Protein AF-A0A3A8N9Z8-F1 (afdb_monomer_lite)

Structure (mmCIF, N/CA/C/O backbone):
data_AF-A0A3A8N9Z8-F1
#
_entry.id   AF-A0A3A8N9Z8-F1
#
loop_
_atom_site.group_PDB
_atom_site.id
_atom_site.type_symbol
_atom_site.label_atom_id
_atom_site.label_alt_id
_atom_site.label_comp_id
_atom_site.label_asym_id
_atom_site.label_entity_id
_atom_site.label_seq_id
_atom_site.pdbx_PDB_ins_code
_atom_site.Cartn_x
_atom_site.Cartn_y
_atom_site.Cartn_z
_atom_site.occupancy
_atom_site.B_iso_or_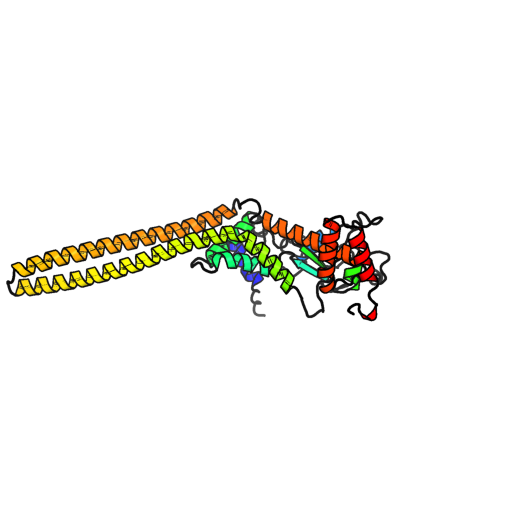equiv
_atom_site.auth_seq_id
_atom_site.auth_comp_id
_atom_site.auth_asym_id
_atom_site.auth_atom_id
_atom_site.pdbx_PDB_model_num
ATOM 1 N N . MET A 1 1 ? -28.089 12.677 -25.125 1.00 75.62 1 MET A N 1
ATOM 2 C CA . MET A 1 1 ? -26.828 12.937 -24.394 1.00 75.62 1 MET A CA 1
ATOM 3 C C . MET A 1 1 ? -26.254 11.587 -24.005 1.00 75.62 1 MET A C 1
ATOM 5 O O . MET A 1 1 ? -27.026 10.760 -23.540 1.00 75.62 1 MET A O 1
ATOM 9 N N . ALA A 1 2 ? -24.976 11.315 -24.275 1.00 76.88 2 ALA A N 1
ATOM 10 C CA . ALA A 1 2 ? -24.369 10.050 -23.857 1.00 76.88 2 ALA A CA 1
ATOM 11 C C . ALA A 1 2 ? -24.259 10.015 -22.325 1.00 76.88 2 ALA A C 1
ATOM 13 O O . ALA A 1 2 ? -23.898 11.025 -21.720 1.00 76.88 2 ALA A O 1
ATOM 14 N N . GLU A 1 3 ? -24.583 8.879 -21.705 1.00 85.38 3 GLU A N 1
ATOM 15 C CA . GLU A 1 3 ? -24.375 8.701 -20.268 1.00 85.38 3 GLU A CA 1
ATOM 16 C C . GLU A 1 3 ? -22.884 8.866 -19.922 1.00 85.38 3 GLU A C 1
ATOM 18 O O . GLU A 1 3 ? -22.020 8.379 -20.662 1.00 85.38 3 GLU A O 1
ATOM 23 N N . PRO A 1 4 ? -22.548 9.542 -18.808 1.00 88.75 4 PRO A N 1
ATOM 24 C CA . PRO A 1 4 ? -21.163 9.692 -18.391 1.00 88.75 4 PRO A CA 1
ATOM 25 C C . PRO A 1 4 ? -20.542 8.320 -18.101 1.00 88.75 4 PRO A C 1
ATOM 27 O O . PRO A 1 4 ? -21.092 7.496 -17.367 1.00 88.75 4 PRO A O 1
ATOM 30 N N . LYS A 1 5 ? -19.359 8.074 -18.672 1.00 91.56 5 LYS A N 1
ATOM 31 C CA . LYS A 1 5 ? -18.603 6.835 -18.467 1.00 91.56 5 LYS A CA 1
ATOM 32 C C . LYS A 1 5 ? -18.261 6.673 -16.981 1.00 91.56 5 LYS A C 1
ATOM 34 O O . LYS A 1 5 ? -17.663 7.564 -16.381 1.00 91.56 5 LYS A O 1
ATOM 39 N N . LYS A 1 6 ? -18.602 5.520 -16.394 1.00 92.50 6 LYS A N 1
ATOM 40 C CA . LYS A 1 6 ? -18.226 5.190 -15.008 1.00 92.50 6 LYS A CA 1
ATOM 41 C C . LYS A 1 6 ? -16.695 5.193 -14.858 1.00 92.50 6 LYS A C 1
ATOM 43 O O . LYS A 1 6 ? -16.019 4.621 -15.720 1.00 92.50 6 LYS A O 1
ATOM 48 N N . PRO A 1 7 ? -16.149 5.773 -13.774 1.00 90.69 7 PRO A N 1
ATOM 49 C CA . PRO A 1 7 ? -14.711 5.788 -13.545 1.00 90.69 7 PRO A CA 1
ATOM 50 C C . PRO A 1 7 ? -14.185 4.366 -13.333 1.00 90.69 7 PRO A C 1
ATOM 52 O O . PRO A 1 7 ? -14.824 3.523 -12.696 1.00 90.69 7 PRO A O 1
ATOM 55 N N . SER A 1 8 ? -12.991 4.102 -13.850 1.00 89.31 8 SER A N 1
ATOM 56 C CA . SER A 1 8 ? -12.241 2.878 -13.591 1.00 89.31 8 SER A CA 1
ATOM 57 C C . SER A 1 8 ? -11.836 2.771 -12.110 1.00 89.31 8 SER A C 1
ATOM 59 O O . SER A 1 8 ? -11.751 3.781 -11.405 1.00 89.31 8 SER A O 1
ATOM 61 N N . PRO A 1 9 ? -11.499 1.568 -11.604 1.00 88.56 9 PRO A N 1
ATOM 62 C CA . PRO A 1 9 ? -11.050 1.406 -10.219 1.00 88.56 9 PRO A CA 1
ATOM 63 C C . PRO A 1 9 ? -9.820 2.247 -9.851 1.00 88.56 9 PRO A C 1
ATOM 65 O O . PRO A 1 9 ? -9.682 2.655 -8.700 1.00 88.56 9 PRO A O 1
ATOM 68 N N . SER A 1 10 ? -8.917 2.501 -10.806 1.00 85.25 10 SER A N 1
ATOM 69 C CA . SER A 1 10 ? -7.737 3.338 -10.560 1.00 85.25 10 SER A CA 1
ATOM 70 C C . SER A 1 10 ? -8.076 4.827 -10.531 1.00 85.25 10 SER A C 1
ATOM 72 O O . SER A 1 10 ? -7.463 5.555 -9.758 1.00 85.25 10 SER A O 1
ATOM 74 N N . GLU A 1 11 ? -9.043 5.275 -11.336 1.00 89.38 11 GLU A N 1
ATOM 75 C CA . GLU A 1 11 ? -9.560 6.649 -11.275 1.00 89.38 11 GLU A CA 1
ATOM 76 C C . GLU A 1 11 ? -10.316 6.885 -9.970 1.00 89.38 11 GLU A C 1
ATOM 78 O O . GLU A 1 11 ? -10.088 7.894 -9.316 1.00 89.38 11 GLU A O 1
ATOM 83 N N . LYS A 1 12 ? -11.137 5.923 -9.528 1.00 92.31 12 LYS A N 1
ATOM 84 C CA . LYS A 1 12 ? -11.828 6.021 -8.237 1.00 92.31 12 LYS A CA 1
ATOM 85 C C . LYS A 1 12 ? -10.842 6.182 -7.075 1.00 92.31 12 LYS A C 1
ATOM 87 O O . LYS A 1 12 ? -10.979 7.120 -6.305 1.00 92.31 12 LYS A O 1
ATOM 92 N N . ARG A 1 13 ? -9.810 5.332 -6.993 1.00 90.44 13 ARG A N 1
ATOM 93 C CA . ARG A 1 13 ? -8.772 5.459 -5.951 1.00 90.44 13 ARG A CA 1
ATOM 94 C C . ARG A 1 13 ? -8.005 6.774 -6.030 1.00 90.44 13 ARG A C 1
ATOM 96 O O . ARG A 1 13 ? -7.619 7.313 -5.003 1.00 90.44 13 ARG A O 1
ATOM 103 N N . HIS A 1 14 ? -7.770 7.281 -7.238 1.00 92.44 14 HIS A N 1
ATOM 104 C CA . HIS A 1 14 ? -7.158 8.590 -7.408 1.00 92.44 14 HIS A CA 1
ATOM 105 C C . HIS A 1 14 ? -8.044 9.705 -6.833 1.00 92.44 14 HIS A C 1
ATOM 107 O O . HIS A 1 14 ? -7.532 10.553 -6.114 1.00 92.44 14 HIS A O 1
ATOM 113 N N . LEU A 1 15 ? -9.358 9.668 -7.076 1.00 93.06 15 LEU A N 1
ATOM 114 C CA . LEU A 1 15 ? -10.308 10.605 -6.465 1.00 93.06 15 LEU A CA 1
ATOM 115 C C . LEU A 1 15 ? -10.359 10.462 -4.939 1.00 93.06 15 LEU A C 1
ATOM 117 O O . LEU A 1 15 ? -10.412 11.471 -4.242 1.00 93.06 15 LEU A O 1
ATOM 121 N N . ASP A 1 16 ? -10.301 9.232 -4.423 1.00 92.19 16 ASP A N 1
ATOM 122 C CA . ASP A 1 16 ? -10.227 8.985 -2.981 1.00 92.19 16 ASP A CA 1
ATOM 123 C C . ASP A 1 16 ? -8.966 9.640 -2.384 1.00 92.19 16 ASP A C 1
ATOM 125 O O . ASP A 1 16 ? -9.059 10.320 -1.364 1.00 92.19 16 ASP A O 1
ATOM 129 N N . ASP A 1 17 ? -7.813 9.534 -3.057 1.00 92.00 17 ASP A N 1
ATOM 130 C CA . ASP A 1 17 ? -6.554 10.159 -2.623 1.00 92.00 17 ASP A CA 1
ATOM 131 C C . ASP A 1 17 ? -6.596 11.693 -2.616 1.00 92.00 17 ASP A C 1
ATOM 133 O O . ASP A 1 17 ? -5.951 12.313 -1.771 1.00 92.00 17 ASP A O 1
ATOM 137 N N . LEU A 1 18 ? -7.372 12.326 -3.504 1.00 91.88 18 LEU A N 1
ATOM 138 C CA . LEU A 1 18 ? -7.563 13.784 -3.474 1.00 91.88 18 LEU A CA 1
ATOM 139 C C . LEU A 1 18 ? -8.249 14.248 -2.179 1.00 91.88 18 LEU A C 1
ATOM 141 O O . LEU A 1 18 ? -8.093 15.400 -1.780 1.00 91.88 18 LEU A O 1
ATOM 145 N N . ASN A 1 19 ? -8.983 13.367 -1.497 1.00 91.19 19 ASN A N 1
ATOM 146 C CA . ASN A 1 19 ? -9.625 13.680 -0.220 1.00 91.19 19 ASN A CA 1
ATOM 147 C C . ASN A 1 19 ? -8.707 13.442 0.991 1.00 91.19 19 ASN A C 1
ATOM 149 O O . ASN A 1 19 ? -9.061 13.825 2.104 1.00 91.19 19 ASN A O 1
ATOM 153 N N . ILE A 1 20 ? -7.534 12.825 0.801 1.00 85.25 20 ILE A N 1
ATOM 154 C CA . ILE A 1 20 ? -6.608 12.467 1.890 1.00 85.25 20 ILE A CA 1
ATOM 155 C C . ILE A 1 20 ? -5.778 13.679 2.369 1.00 85.25 20 ILE A C 1
ATOM 157 O O . ILE A 1 20 ? -5.268 13.689 3.492 1.00 85.25 20 ILE A O 1
ATOM 161 N N . GLY A 1 21 ? -5.678 14.734 1.557 1.00 82.94 21 GLY A N 1
ATOM 162 C CA . GLY A 1 21 ? -5.012 15.992 1.901 1.00 82.94 21 GLY A CA 1
ATOM 163 C C . GLY A 1 21 ? -4.507 16.728 0.662 1.00 82.94 21 GLY A C 1
ATOM 164 O O . GLY A 1 21 ? -4.712 16.274 -0.457 1.00 82.94 21 GLY A O 1
ATOM 165 N N . LYS A 1 22 ? -3.811 17.857 0.844 1.00 89.81 22 LYS A N 1
ATOM 166 C CA . LYS A 1 22 ? -3.258 18.670 -0.261 1.00 89.81 22 LYS A CA 1
ATOM 167 C C . LYS A 1 22 ? -1.890 18.164 -0.743 1.00 89.81 22 LYS A C 1
ATOM 169 O O . LYS A 1 22 ? -0.962 18.943 -0.925 1.00 89.81 22 LYS A O 1
ATOM 174 N N . TYR A 1 23 ? -1.750 16.852 -0.916 1.00 93.00 23 TYR A N 1
ATOM 175 C CA . TYR A 1 23 ? -0.472 16.225 -1.284 1.00 93.00 23 TYR A CA 1
ATOM 176 C C . TYR A 1 23 ? -0.372 15.899 -2.774 1.00 93.00 23 TYR A C 1
ATOM 178 O O . TYR A 1 23 ? 0.726 15.671 -3.290 1.00 93.00 23 TYR A O 1
ATOM 186 N N . HIS A 1 24 ? -1.503 15.870 -3.477 1.00 94.75 24 HIS A N 1
ATOM 187 C CA . HIS A 1 24 ? -1.531 15.626 -4.910 1.00 94.75 24 HIS A CA 1
ATOM 188 C C . HIS A 1 24 ? -1.142 16.882 -5.708 1.00 94.75 24 HIS A C 1
ATOM 190 O O . HIS A 1 24 ? -1.404 18.008 -5.282 1.00 94.75 24 HIS A O 1
ATOM 196 N N . PHE A 1 25 ? -0.577 16.702 -6.906 1.00 91.69 25 PHE A N 1
ATOM 197 C CA . PHE A 1 25 ? -0.152 17.795 -7.796 1.00 91.69 25 PHE A CA 1
ATOM 198 C C . PHE A 1 25 ? -1.256 18.806 -8.118 1.00 91.69 25 PHE A C 1
ATOM 200 O O . PHE A 1 25 ? -1.020 20.011 -8.114 1.00 91.69 25 PHE A O 1
ATOM 207 N N . SER A 1 26 ? -2.486 18.333 -8.338 1.00 89.69 26 SER A N 1
ATOM 208 C CA . SER A 1 26 ? -3.648 19.202 -8.594 1.00 89.69 26 SER A CA 1
ATOM 209 C C . SER A 1 26 ? -4.041 20.080 -7.400 1.00 89.69 26 SER A C 1
ATOM 211 O O . SER A 1 26 ? -4.882 20.960 -7.540 1.00 89.69 26 SER A O 1
ATOM 213 N N . GLN A 1 27 ? -3.453 19.838 -6.228 1.00 90.88 27 GLN A N 1
ATOM 214 C CA . GLN A 1 27 ? -3.713 20.554 -4.981 1.00 90.88 27 GLN A CA 1
ATOM 215 C C . GLN A 1 27 ? -2.463 21.281 -4.456 1.00 90.88 27 GLN A C 1
ATOM 217 O O . GLN A 1 27 ? -2.483 21.778 -3.332 1.00 90.88 27 GLN A O 1
ATOM 222 N N . GLY A 1 28 ? -1.392 21.351 -5.257 1.00 88.81 28 GLY A N 1
ATOM 223 C CA . GLY A 1 28 ? -0.127 22.001 -4.899 1.00 88.81 28 GLY A CA 1
ATOM 224 C C . GLY A 1 28 ? 0.931 21.084 -4.274 1.00 88.81 28 GLY A C 1
ATOM 225 O O . GLY A 1 28 ? 2.006 21.569 -3.934 1.00 88.81 28 GLY A O 1
ATOM 226 N N . GLY A 1 29 ? 0.661 19.783 -4.130 1.00 93.19 29 GLY A N 1
ATOM 227 C CA . GLY A 1 29 ? 1.648 18.803 -3.669 1.00 93.19 29 GLY A CA 1
ATOM 228 C C . GLY A 1 29 ? 2.459 18.165 -4.806 1.00 93.19 29 GLY A C 1
ATOM 229 O O . GLY A 1 29 ? 2.478 18.671 -5.929 1.00 93.19 29 GLY A O 1
ATOM 230 N N . LYS A 1 30 ? 3.138 17.043 -4.525 1.00 93.62 30 LYS A N 1
ATOM 231 C CA . LYS A 1 30 ? 4.022 16.351 -5.488 1.00 93.62 30 LYS A CA 1
ATOM 232 C C . LYS A 1 30 ? 3.846 14.829 -5.574 1.00 93.62 30 LYS A C 1
ATOM 234 O O . LYS A 1 30 ? 4.724 14.128 -6.070 1.00 93.62 30 LYS A O 1
ATOM 239 N N . SER A 1 31 ? 2.734 14.295 -5.084 1.00 94.62 31 SER A N 1
ATOM 240 C CA . SER A 1 31 ? 2.513 12.844 -5.024 1.00 94.62 31 SER A CA 1
ATOM 241 C C . SER A 1 31 ? 1.413 12.368 -5.968 1.00 94.62 31 SER A C 1
ATOM 243 O O . SER A 1 31 ? 0.488 13.108 -6.303 1.00 94.62 31 SER A O 1
ATOM 245 N N . CYS A 1 32 ? 1.500 11.103 -6.385 1.00 95.69 32 CYS A N 1
ATOM 246 C CA . CYS A 1 32 ? 0.405 10.368 -7.016 1.00 95.69 32 CYS A CA 1
ATOM 247 C C . CYS A 1 32 ? 0.644 8.862 -6.856 1.00 95.69 32 CYS A C 1
ATOM 249 O O . CYS A 1 32 ? 1.645 8.335 -7.331 1.00 95.69 32 CYS A O 1
ATOM 251 N N . LEU A 1 33 ? -0.278 8.145 -6.210 1.00 95.56 33 LEU A N 1
ATOM 252 C CA . LEU A 1 33 ? -0.139 6.704 -5.948 1.00 95.56 33 LEU A CA 1
ATOM 253 C C . LEU A 1 33 ? -0.870 5.821 -6.964 1.00 95.56 33 LEU A C 1
ATOM 255 O O . LEU A 1 33 ? -1.027 4.622 -6.733 1.00 95.56 33 LEU A O 1
ATOM 259 N N . ASN A 1 34 ? -1.376 6.394 -8.060 1.00 94.69 34 ASN A N 1
ATOM 260 C CA . ASN A 1 34 ? -2.226 5.671 -9.002 1.00 94.69 34 ASN A CA 1
ATOM 261 C C . ASN A 1 34 ? -1.795 5.887 -10.447 1.00 94.69 34 ASN A C 1
ATOM 263 O O . ASN A 1 34 ? -1.457 6.987 -10.880 1.00 94.69 34 ASN A O 1
ATOM 267 N N . ARG A 1 35 ? -1.945 4.826 -11.238 1.00 91.50 35 ARG A N 1
ATOM 268 C CA . ARG A 1 35 ? -1.890 4.885 -12.697 1.00 91.50 35 ARG A CA 1
ATOM 269 C C . ARG A 1 35 ? -3.277 5.219 -13.256 1.00 91.50 35 ARG A C 1
ATOM 271 O O . ARG A 1 35 ? -3.988 4.312 -13.684 1.00 91.50 35 ARG A O 1
ATOM 278 N N . HIS A 1 36 ? -3.679 6.489 -13.209 1.00 91.62 36 HIS A N 1
ATOM 279 C CA . HIS A 1 36 ? -4.989 6.925 -13.725 1.00 91.62 36 HIS A CA 1
ATOM 280 C C . HIS A 1 36 ? -4.911 7.653 -15.078 1.00 91.62 36 HIS A C 1
ATOM 282 O O . HIS A 1 36 ? -5.848 7.554 -15.860 1.00 91.62 36 HIS A O 1
ATOM 288 N N . VAL A 1 37 ? -3.793 8.314 -15.406 1.00 91.38 37 VAL A N 1
ATOM 289 C CA . VAL A 1 37 ? -3.578 8.898 -16.741 1.00 91.38 37 VAL A CA 1
ATOM 290 C C . VAL A 1 37 ? -2.914 7.854 -17.641 1.00 91.38 37 VAL A C 1
ATOM 292 O O . VAL A 1 37 ? -1.723 7.549 -17.501 1.00 91.38 37 VAL A O 1
ATOM 295 N N . SER A 1 38 ? -3.700 7.258 -18.543 1.00 85.62 38 SER A N 1
ATOM 296 C CA . SER A 1 38 ? -3.194 6.314 -19.548 1.00 85.62 38 SER A CA 1
ATOM 297 C C . SER A 1 38 ? -2.411 7.009 -20.652 1.00 85.62 38 SER A C 1
ATOM 299 O O . SER A 1 38 ? -1.441 6.446 -21.164 1.00 85.62 38 SER A O 1
ATOM 301 N N . ASP A 1 39 ? -2.857 8.206 -21.011 1.00 86.56 39 ASP A N 1
ATOM 302 C CA . ASP A 1 39 ? -2.406 8.912 -22.196 1.00 86.56 39 ASP A CA 1
ATOM 303 C C . ASP A 1 39 ? -1.132 9.689 -21.907 1.00 86.56 39 ASP A C 1
ATOM 305 O O . ASP A 1 39 ? -0.803 10.019 -20.765 1.00 86.56 39 ASP A O 1
ATOM 309 N N . TYR A 1 40 ? -0.375 9.960 -22.961 1.00 87.31 40 TYR A N 1
ATOM 310 C CA . TYR A 1 40 ? 0.768 10.834 -22.821 1.00 87.31 40 TYR A CA 1
ATOM 311 C C . TYR A 1 40 ? 0.281 12.272 -22.693 1.00 87.31 40 TYR A C 1
ATOM 313 O O . TYR A 1 40 ? -0.374 12.805 -23.582 1.00 87.31 40 TYR A O 1
ATOM 321 N N . SER A 1 41 ? 0.658 12.908 -21.596 1.00 90.31 41 SER A N 1
ATOM 322 C CA . SER A 1 41 ? 0.461 14.335 -21.387 1.00 90.31 41 SER A CA 1
ATOM 323 C C . SER A 1 41 ? 1.799 14.946 -20.992 1.00 90.31 41 SER A C 1
ATOM 325 O O . SER A 1 41 ? 2.343 14.616 -19.936 1.00 90.31 41 SER A O 1
ATOM 327 N N . LEU A 1 42 ? 2.348 15.804 -21.856 1.00 90.62 42 LEU A N 1
ATOM 328 C CA . LEU A 1 42 ? 3.618 16.491 -21.618 1.00 90.62 42 LEU A CA 1
ATOM 329 C C . LEU A 1 42 ? 3.533 17.315 -20.327 1.00 90.62 42 LEU A C 1
ATOM 331 O O . LEU A 1 42 ? 2.556 18.028 -20.115 1.00 90.62 42 LEU A O 1
ATOM 335 N N . GLY A 1 43 ? 4.540 17.194 -19.462 1.00 91.31 43 GLY A N 1
ATOM 336 C CA . GLY A 1 43 ? 4.608 17.947 -18.207 1.00 91.31 43 GLY A CA 1
ATOM 337 C C . GLY A 1 43 ? 3.629 17.490 -17.123 1.00 91.31 43 GLY A C 1
ATOM 338 O O . GLY A 1 43 ? 3.636 18.067 -16.043 1.00 91.31 43 GLY A O 1
ATOM 339 N N . ASN A 1 44 ? 2.793 16.477 -17.380 1.00 93.62 44 ASN A N 1
ATOM 340 C CA . ASN A 1 44 ? 1.802 16.006 -16.417 1.00 93.62 44 ASN A CA 1
ATOM 341 C C . ASN A 1 44 ? 2.414 14.956 -15.475 1.00 93.62 44 ASN A C 1
ATOM 343 O O . ASN A 1 44 ? 2.687 13.839 -15.925 1.00 93.62 44 ASN A O 1
ATOM 347 N N . PRO A 1 45 ? 2.544 15.234 -14.167 1.00 93.81 45 PRO A N 1
ATOM 348 C CA . PRO A 1 45 ? 3.193 14.315 -13.230 1.00 93.81 45 PRO A CA 1
ATOM 349 C C . PRO A 1 45 ? 2.442 12.997 -12.971 1.00 93.81 45 PRO A C 1
ATOM 351 O O . PRO A 1 45 ? 2.991 12.063 -12.388 1.00 93.81 45 PRO A O 1
ATOM 354 N N . CYS A 1 46 ? 1.182 12.900 -13.403 1.00 94.00 46 CYS A N 1
ATOM 355 C CA . CYS A 1 46 ? 0.390 11.669 -13.345 1.00 94.00 46 CYS A CA 1
ATOM 356 C C . CYS A 1 46 ? 0.526 10.817 -14.619 1.00 94.00 46 CYS A C 1
ATOM 358 O O . CYS A 1 46 ? 0.111 9.656 -14.650 1.00 94.00 46 CYS A O 1
ATOM 360 N N . SER A 1 47 ? 1.108 11.376 -15.685 1.00 93.06 47 SER A N 1
ATOM 361 C CA . SER A 1 47 ? 1.356 10.686 -16.951 1.00 93.06 47 SER A CA 1
ATOM 362 C C . SER A 1 47 ? 2.600 9.805 -16.834 1.00 93.06 47 SER A C 1
ATOM 364 O O . SER A 1 47 ? 3.730 10.230 -17.083 1.00 93.06 47 SER A O 1
ATOM 366 N N . HIS A 1 48 ? 2.391 8.529 -16.507 1.00 90.00 48 HIS A N 1
ATOM 367 C CA . HIS A 1 48 ? 3.463 7.527 -16.486 1.00 90.00 48 HIS A CA 1
ATOM 368 C C . HIS A 1 48 ? 4.220 7.445 -17.827 1.00 90.00 48 HIS A C 1
ATOM 370 O O . HIS A 1 48 ? 5.434 7.248 -17.849 1.00 90.00 48 HIS A O 1
ATOM 376 N N . ARG A 1 49 ? 3.533 7.655 -18.963 1.00 88.31 49 ARG A N 1
ATOM 377 C CA . ARG A 1 49 ? 4.163 7.686 -20.295 1.00 88.31 49 ARG A CA 1
ATOM 378 C C . ARG A 1 49 ? 5.109 8.873 -20.468 1.00 88.31 49 ARG A C 1
ATOM 380 O O . ARG A 1 49 ? 6.167 8.710 -21.069 1.00 88.31 49 ARG A O 1
ATOM 387 N N . TRP A 1 50 ? 4.757 10.043 -19.930 1.00 90.06 50 TRP A N 1
ATOM 388 C CA . TRP A 1 50 ? 5.640 11.210 -19.956 1.00 90.06 50 TRP A CA 1
ATOM 389 C C . TRP A 1 50 ? 6.909 10.962 -19.147 1.00 90.06 50 TRP A C 1
ATOM 391 O O . TRP A 1 50 ? 8.006 11.134 -19.676 1.00 90.06 50 TRP A O 1
ATOM 401 N N . HIS A 1 51 ? 6.777 10.459 -17.919 1.00 90.94 51 HIS A N 1
ATOM 402 C CA . HIS A 1 51 ? 7.935 10.116 -17.096 1.00 90.94 51 HIS A CA 1
ATOM 403 C C . HIS A 1 51 ? 8.808 9.026 -17.723 1.00 90.94 51 HIS A C 1
ATOM 405 O O . HIS A 1 51 ? 10.027 9.163 -17.723 1.00 90.94 51 HIS A O 1
ATOM 411 N N . ALA A 1 52 ? 8.215 7.986 -18.314 1.00 87.19 52 ALA A N 1
ATOM 412 C CA . ALA A 1 52 ? 8.964 6.962 -19.039 1.00 87.19 52 ALA A CA 1
ATOM 413 C C . ALA A 1 52 ? 9.769 7.548 -20.213 1.00 87.19 52 ALA A C 1
ATOM 415 O O . ALA A 1 52 ? 10.936 7.198 -20.375 1.00 87.19 52 ALA A O 1
ATOM 416 N N . ARG A 1 53 ? 9.195 8.489 -20.981 1.00 84.81 53 ARG A N 1
ATOM 417 C CA . ARG A 1 53 ? 9.915 9.212 -22.046 1.00 84.81 53 ARG A CA 1
ATOM 418 C C . ARG A 1 53 ? 11.091 10.016 -21.483 1.00 84.81 53 ARG A C 1
ATOM 420 O O . ARG A 1 53 ? 12.186 9.938 -22.027 1.00 84.81 53 ARG A O 1
ATOM 427 N N . VAL A 1 54 ? 10.886 10.740 -20.378 1.00 86.38 54 VAL A N 1
ATOM 428 C CA . VAL A 1 54 ? 11.955 11.495 -19.697 1.00 86.38 54 VAL A CA 1
ATOM 429 C C . VAL A 1 54 ? 13.085 10.566 -19.245 1.00 86.38 54 VAL A C 1
ATOM 431 O O . VAL A 1 54 ? 14.246 10.865 -19.500 1.00 86.38 54 VAL A O 1
ATOM 434 N N . VAL A 1 55 ? 12.770 9.418 -18.633 1.00 84.62 55 VAL A N 1
ATOM 435 C CA . VAL A 1 55 ? 13.775 8.398 -18.267 1.00 84.62 55 VAL A CA 1
ATOM 436 C C . VAL A 1 55 ? 14.544 7.939 -19.489 1.00 84.62 55 VAL A C 1
ATOM 438 O O . VAL A 1 55 ? 15.774 7.942 -19.474 1.00 84.62 55 VAL A O 1
ATOM 441 N N . GLY A 1 56 ? 13.816 7.578 -20.546 1.00 79.50 56 GLY A N 1
ATOM 442 C CA . GLY A 1 56 ? 14.410 7.142 -21.795 1.00 79.50 56 GLY A CA 1
ATOM 443 C C . GLY A 1 56 ? 15.434 8.151 -22.309 1.00 79.50 56 GLY A C 1
ATOM 444 O O . GLY A 1 56 ? 16.516 7.747 -22.712 1.00 79.50 56 GLY A O 1
ATOM 445 N N . LEU A 1 57 ? 15.135 9.456 -22.231 1.00 78.19 57 LEU A N 1
ATOM 446 C CA . LEU A 1 57 ? 16.005 10.526 -22.735 1.00 78.19 57 LEU A CA 1
ATOM 447 C C . LEU A 1 57 ? 17.305 10.636 -21.929 1.00 78.19 57 LEU A C 1
ATOM 449 O O . LEU A 1 57 ? 18.339 11.021 -22.471 1.00 78.19 57 LEU A O 1
ATOM 453 N N . THR A 1 58 ? 17.256 10.273 -20.648 1.00 79.75 58 THR A N 1
ATOM 454 C CA . THR A 1 58 ? 18.396 10.368 -19.725 1.00 79.75 58 THR A CA 1
ATOM 455 C C . THR A 1 58 ? 19.271 9.121 -19.666 1.00 79.75 58 THR A C 1
ATOM 457 O O . THR A 1 58 ? 20.410 9.207 -19.216 1.00 79.75 58 THR A O 1
ATOM 460 N N . LEU A 1 59 ? 18.761 7.958 -20.075 1.00 75.00 59 LEU A N 1
ATOM 461 C CA . LEU A 1 59 ? 19.527 6.716 -20.009 1.00 75.00 59 LEU A CA 1
ATOM 462 C C . LEU A 1 59 ? 20.529 6.661 -21.164 1.00 75.00 59 LEU A C 1
ATOM 464 O O . LEU A 1 59 ? 20.147 6.756 -22.328 1.00 75.00 59 LEU A O 1
ATOM 468 N N . THR A 1 60 ? 21.809 6.492 -20.836 1.00 71.94 60 THR A N 1
ATOM 469 C CA . THR A 1 60 ? 22.921 6.404 -21.789 1.00 71.94 60 THR A CA 1
ATOM 470 C C . THR A 1 60 ? 23.560 5.011 -21.781 1.00 71.94 60 THR A C 1
ATOM 472 O O . THR A 1 60 ? 23.504 4.285 -20.789 1.00 71.94 60 THR A O 1
ATOM 475 N N . LYS A 1 61 ? 24.146 4.612 -22.911 1.00 66.25 61 LYS A N 1
ATOM 476 C CA . LYS A 1 61 ? 24.932 3.396 -23.099 1.00 66.25 61 LYS A CA 1
ATOM 477 C C . LYS A 1 61 ? 26.277 3.526 -22.401 1.00 66.25 61 LYS A C 1
ATOM 479 O O . LYS A 1 61 ? 26.905 4.586 -22.416 1.00 66.25 61 LYS A O 1
ATOM 484 N N . GLN A 1 62 ? 26.728 2.395 -21.871 1.00 62.19 62 GLN A N 1
ATOM 485 C CA . GLN A 1 62 ? 28.070 2.201 -21.322 1.00 62.19 62 GLN A CA 1
ATOM 486 C C . GLN A 1 62 ? 28.840 1.123 -22.102 1.00 62.19 62 GLN A C 1
ATOM 488 O O . GLN A 1 62 ? 29.556 0.317 -21.520 1.00 62.19 62 GLN A O 1
ATOM 493 N N . GLU A 1 63 ? 28.645 1.057 -23.422 1.00 57.22 63 GLU A N 1
ATOM 494 C CA . GLU A 1 63 ? 29.417 0.158 -24.289 1.00 57.22 63 GLU A CA 1
ATOM 495 C C . GLU A 1 63 ? 30.733 0.843 -24.704 1.00 57.22 63 GLU A C 1
ATOM 497 O O . GLU A 1 63 ? 30.676 2.020 -25.076 1.00 57.22 63 GLU A O 1
ATOM 502 N N . PRO A 1 64 ? 31.877 0.127 -24.710 1.00 52.66 64 PRO A N 1
ATOM 503 C CA . PRO A 1 64 ? 33.136 0.633 -25.249 1.00 52.66 64 PRO A CA 1
ATOM 504 C C . PRO A 1 64 ? 32.976 1.186 -26.673 1.00 52.66 64 PRO A C 1
ATOM 506 O O . PRO A 1 64 ? 32.592 0.453 -27.587 1.00 52.66 64 PRO A O 1
ATOM 509 N N . GLY A 1 65 ? 33.245 2.479 -26.867 1.00 66.50 65 GLY A N 1
ATOM 510 C CA . GLY A 1 65 ? 33.116 3.177 -28.153 1.00 66.50 65 GLY A CA 1
ATOM 511 C C . GLY A 1 65 ? 31.721 3.740 -28.466 1.00 66.50 65 GLY A C 1
ATOM 512 O O . GLY A 1 65 ? 31.507 4.268 -29.560 1.00 66.50 65 GLY A O 1
ATOM 513 N N . ARG A 1 66 ? 30.755 3.636 -27.544 1.00 61.66 66 ARG A N 1
ATOM 514 C CA . ARG A 1 66 ? 29.421 4.269 -27.637 1.00 61.66 66 ARG A CA 1
ATOM 515 C C . ARG A 1 66 ? 29.012 4.963 -26.336 1.00 61.66 66 ARG A C 1
ATOM 517 O O . ARG A 1 66 ? 27.819 5.166 -26.088 1.00 61.66 66 ARG A O 1
ATOM 524 N N . GLU A 1 67 ? 29.980 5.314 -25.500 1.00 73.56 67 GLU A N 1
ATOM 525 C CA . GLU A 1 67 ? 29.760 5.985 -24.227 1.00 73.56 67 GLU A CA 1
ATOM 526 C C . GLU A 1 67 ? 28.997 7.298 -24.434 1.00 73.56 67 GLU A C 1
ATOM 528 O O . GLU A 1 67 ? 29.287 8.089 -25.331 1.00 73.56 67 GLU A O 1
ATOM 533 N N . GLY A 1 68 ? 27.974 7.519 -23.610 1.00 69.31 68 GLY A N 1
ATOM 534 C CA . GLY A 1 68 ? 27.163 8.736 -23.671 1.00 69.31 68 GLY A CA 1
ATOM 535 C C . GLY A 1 68 ? 26.078 8.741 -24.753 1.00 69.31 68 GLY A C 1
ATOM 536 O O . GLY A 1 68 ? 25.251 9.651 -24.761 1.00 69.31 68 GLY A O 1
ATOM 537 N N . GLN A 1 69 ? 25.992 7.724 -25.619 1.00 71.06 69 GLN A N 1
ATOM 538 C CA . GLN A 1 69 ? 24.853 7.590 -26.534 1.00 71.06 69 GLN A CA 1
ATOM 539 C C . GLN A 1 69 ? 23.598 7.184 -25.768 1.00 71.06 69 GLN A C 1
ATOM 541 O O . GLN A 1 69 ? 23.660 6.331 -24.898 1.00 71.06 69 GLN A O 1
ATOM 546 N N . ASN A 1 70 ? 22.437 7.741 -26.092 1.00 71.12 70 ASN A N 1
ATOM 547 C CA . ASN A 1 70 ? 21.186 7.364 -25.435 1.00 71.12 70 ASN A CA 1
ATOM 548 C C . ASN A 1 70 ? 20.857 5.860 -25.641 1.00 71.12 70 ASN A C 1
ATOM 550 O O . ASN A 1 70 ? 20.906 5.364 -26.766 1.00 71.12 70 ASN A O 1
ATOM 554 N N . LEU A 1 71 ? 20.507 5.140 -24.565 1.00 69.88 71 LEU A N 1
ATOM 555 C CA . LEU A 1 71 ? 20.210 3.697 -24.569 1.00 69.88 71 LEU A CA 1
ATOM 556 C C . LEU A 1 71 ? 19.007 3.344 -25.454 1.00 69.88 71 LEU A C 1
ATOM 558 O O . LEU A 1 71 ? 18.982 2.282 -26.068 1.00 69.88 71 LEU A O 1
ATOM 562 N N . PHE A 1 72 ? 18.034 4.249 -25.537 1.00 70.31 72 PHE A N 1
ATOM 563 C CA . PHE A 1 72 ? 16.793 4.089 -26.289 1.00 70.31 72 PHE A CA 1
ATOM 564 C C . PHE A 1 72 ? 16.859 4.643 -27.714 1.00 70.31 72 PHE A C 1
ATOM 566 O O . PHE A 1 72 ? 15.878 4.509 -28.444 1.00 70.31 72 PHE A O 1
ATOM 573 N N . LYS A 1 73 ? 17.995 5.224 -28.133 1.00 70.06 73 LYS A N 1
ATOM 574 C CA . LYS A 1 73 ? 18.225 5.581 -29.538 1.00 70.06 73 LYS A CA 1
ATOM 575 C C . LYS A 1 73 ? 18.634 4.341 -30.331 1.00 70.06 73 LYS A C 1
ATOM 577 O O . LYS A 1 73 ? 19.480 3.552 -29.899 1.00 70.06 73 LYS A O 1
ATOM 582 N N . TRP A 1 74 ? 18.026 4.171 -31.508 1.00 63.97 74 TRP A N 1
ATOM 583 C CA . TRP A 1 74 ? 18.327 3.039 -32.386 1.00 63.97 74 TRP A CA 1
ATOM 584 C C . TRP A 1 74 ? 19.802 3.087 -32.786 1.00 63.97 74 TRP A C 1
ATOM 586 O O . TRP A 1 74 ? 20.279 4.144 -33.207 1.00 63.97 74 TRP A O 1
ATOM 596 N N . PRO A 1 75 ? 20.530 1.966 -32.697 1.00 65.06 75 PRO A N 1
ATOM 597 C CA . PRO A 1 75 ? 21.861 1.883 -33.274 1.00 65.06 75 PRO A CA 1
ATOM 598 C C . PRO A 1 75 ? 21.804 2.198 -34.776 1.00 65.06 75 PRO A C 1
ATOM 600 O O . PRO A 1 75 ? 21.037 1.568 -35.501 1.00 65.06 75 PRO A O 1
ATOM 603 N N . ALA A 1 76 ? 22.626 3.137 -35.258 1.00 66.44 76 ALA A N 1
ATOM 604 C CA . ALA A 1 76 ? 22.681 3.493 -36.683 1.00 66.44 76 ALA A CA 1
ATOM 605 C C . ALA A 1 76 ? 23.014 2.294 -37.596 1.00 66.44 76 ALA A C 1
ATOM 607 O O . ALA A 1 76 ? 22.736 2.318 -38.787 1.00 66.44 76 ALA A O 1
ATOM 608 N N . ASP A 1 77 ? 23.578 1.232 -37.031 1.00 62.22 77 ASP A N 1
ATOM 609 C CA . ASP A 1 77 ? 24.039 0.010 -37.680 1.00 62.22 77 ASP A CA 1
ATOM 610 C C . ASP A 1 77 ? 23.087 -1.193 -37.523 1.00 62.22 77 ASP A C 1
ATOM 612 O O . ASP A 1 77 ? 23.386 -2.281 -38.012 1.00 62.22 77 ASP A O 1
ATOM 616 N N . ALA A 1 78 ? 21.942 -1.049 -36.846 1.00 63.44 78 ALA A N 1
ATOM 617 C CA . ALA A 1 78 ? 21.053 -2.185 -36.611 1.00 63.44 78 ALA A CA 1
ATOM 618 C C . ALA A 1 78 ? 20.281 -2.618 -37.889 1.00 63.44 78 ALA A C 1
ATOM 620 O O . ALA A 1 78 ? 19.808 -1.775 -38.656 1.00 63.44 78 ALA A O 1
ATOM 621 N N . PRO A 1 79 ? 20.088 -3.939 -38.110 1.00 52.41 79 PRO A N 1
ATOM 622 C CA . PRO A 1 79 ? 19.647 -4.516 -39.391 1.00 52.41 79 PRO A CA 1
ATOM 623 C C . PRO A 1 79 ? 18.196 -4.199 -39.792 1.00 52.41 79 PRO A C 1
ATOM 625 O O . PRO A 1 79 ? 17.824 -4.372 -40.949 1.00 52.41 79 PRO A O 1
ATOM 628 N N . LYS A 1 80 ? 17.366 -3.722 -38.857 1.00 59.06 80 LYS A N 1
ATOM 629 C CA . LYS A 1 80 ? 16.075 -3.088 -39.158 1.00 59.06 80 LYS A CA 1
ATOM 630 C C . LYS A 1 80 ? 16.215 -1.598 -38.909 1.00 59.06 80 LYS A C 1
ATOM 632 O O . LYS A 1 80 ? 15.984 -1.156 -37.794 1.00 59.06 80 LYS A O 1
ATOM 637 N N . GLN A 1 81 ? 16.611 -0.829 -39.915 1.00 55.16 81 GLN A N 1
ATOM 638 C CA . GLN A 1 81 ? 16.523 0.626 -39.812 1.00 55.16 81 GLN A CA 1
ATOM 639 C C . GLN A 1 81 ? 15.067 1.027 -39.536 1.00 55.16 81 GLN A C 1
ATOM 641 O O . GLN A 1 81 ? 14.151 0.355 -40.034 1.00 55.16 81 GLN A O 1
ATOM 646 N N . PRO A 1 82 ? 14.824 2.085 -38.748 1.00 55.72 82 PRO A N 1
ATOM 647 C CA . PRO A 1 82 ? 13.497 2.648 -38.673 1.00 55.72 82 PRO A CA 1
ATOM 648 C C . PRO A 1 82 ? 12.944 3.016 -40.049 1.00 55.72 82 PRO A C 1
ATOM 650 O O . PRO A 1 82 ? 13.751 3.327 -40.928 1.00 55.72 82 PRO A O 1
ATOM 653 N N . PRO A 1 83 ? 11.612 2.890 -40.297 1.00 55.66 83 PRO A N 1
ATOM 654 C CA . PRO A 1 83 ? 11.009 3.298 -41.561 1.00 55.66 83 PRO A CA 1
ATOM 655 C C . PRO A 1 83 ? 11.631 4.609 -42.025 1.00 55.66 83 PRO A C 1
ATOM 657 O O . PRO A 1 83 ? 11.819 5.505 -41.200 1.00 55.66 83 PRO A O 1
ATOM 660 N N . ALA A 1 84 ? 11.993 4.704 -43.305 1.00 45.22 84 ALA A N 1
ATOM 661 C CA . ALA A 1 84 ? 12.711 5.860 -43.832 1.00 45.22 84 ALA A CA 1
ATOM 662 C C . ALA A 1 84 ? 12.029 7.173 -43.396 1.00 45.22 84 ALA A C 1
ATOM 664 O O . ALA A 1 84 ? 10.834 7.358 -43.620 1.00 45.22 84 ALA A O 1
ATOM 665 N N . GLY A 1 85 ? 12.780 8.053 -42.722 1.00 51.41 85 GLY A N 1
ATOM 666 C CA . GLY A 1 85 ? 12.263 9.305 -42.151 1.00 51.41 85 GLY A CA 1
ATOM 667 C C . GLY A 1 85 ? 11.743 9.215 -40.708 1.00 51.41 85 GLY A C 1
ATOM 668 O O . GLY A 1 85 ? 11.289 10.219 -40.168 1.00 51.41 85 GLY A O 1
ATOM 669 N N . THR A 1 86 ? 11.830 8.053 -40.059 1.00 50.88 86 THR A N 1
ATOM 670 C CA . THR A 1 86 ? 11.549 7.886 -38.627 1.00 50.88 86 THR A CA 1
ATOM 671 C C . THR A 1 86 ? 12.825 7.512 -37.888 1.00 50.88 86 THR A C 1
ATOM 673 O O . THR A 1 86 ? 13.709 6.854 -38.425 1.00 50.88 86 THR A O 1
ATOM 676 N N . SER A 1 87 ? 12.932 7.931 -36.639 1.00 49.56 87 SER A N 1
ATOM 677 C CA . SER A 1 87 ? 13.993 7.534 -35.723 1.00 49.56 87 SER A CA 1
ATOM 678 C C . SER A 1 87 ? 13.353 6.817 -34.530 1.00 49.56 87 SER A C 1
ATOM 680 O O . SER A 1 87 ? 12.214 7.113 -34.152 1.00 49.56 87 SER A O 1
ATOM 682 N N . TRP A 1 88 ? 14.077 5.900 -33.873 1.00 56.94 88 TRP A N 1
ATOM 683 C CA . TRP A 1 88 ? 13.814 5.604 -32.451 1.00 56.94 88 TRP A CA 1
ATOM 684 C C . TRP A 1 88 ? 14.257 6.792 -31.612 1.00 56.94 88 TRP A C 1
ATOM 686 O O . TRP A 1 88 ? 15.089 6.673 -30.716 1.00 56.94 88 TRP A O 1
ATOM 696 N N . ASP A 1 89 ? 13.774 7.971 -31.962 1.00 57.34 89 ASP A N 1
ATOM 697 C CA . ASP A 1 89 ? 14.055 9.114 -31.157 1.00 57.34 89 ASP A CA 1
ATOM 698 C C . ASP A 1 89 ? 12.892 9.300 -30.219 1.00 57.34 89 ASP A C 1
ATOM 700 O O . ASP A 1 89 ? 11.722 9.398 -30.603 1.00 57.34 89 ASP A O 1
ATOM 704 N N . LEU A 1 90 ? 13.255 9.367 -28.952 1.00 60.31 90 LEU A N 1
ATOM 705 C CA . LEU A 1 90 ? 12.400 9.964 -27.957 1.00 60.31 90 LEU A CA 1
ATOM 706 C C . LEU A 1 90 ? 12.123 11.430 -28.308 1.00 60.31 90 LEU A C 1
ATOM 708 O O . LEU A 1 90 ? 11.259 12.014 -27.672 1.00 60.31 90 LEU A O 1
ATOM 712 N N . ASP A 1 91 ? 12.781 11.995 -29.324 1.00 58.62 91 ASP A N 1
ATOM 713 C CA . ASP A 1 91 ? 12.504 13.295 -29.934 1.00 58.62 91 ASP A CA 1
ATOM 714 C C . ASP A 1 91 ? 11.301 13.280 -30.924 1.00 58.62 91 ASP A C 1
ATOM 716 O O . ASP A 1 91 ? 10.781 14.342 -31.256 1.00 58.62 91 ASP A O 1
ATOM 720 N N . GLY A 1 92 ? 10.788 12.109 -31.347 1.00 62.31 92 GLY A N 1
ATOM 721 C CA . GLY A 1 92 ? 9.655 11.962 -32.288 1.00 62.31 92 GLY A CA 1
ATOM 722 C C . GLY A 1 92 ? 8.256 11.773 -31.658 1.00 62.31 92 GLY A C 1
ATOM 723 O O . GLY A 1 92 ? 8.021 12.087 -30.492 1.00 62.31 92 GLY A O 1
ATOM 724 N N . ALA A 1 93 ? 7.299 11.229 -32.432 1.00 60.06 93 ALA A N 1
ATOM 725 C CA . ALA A 1 93 ? 5.924 10.919 -31.981 1.00 60.06 93 ALA A CA 1
ATOM 726 C C . ALA A 1 93 ? 5.803 9.611 -31.164 1.00 60.06 93 ALA A C 1
ATOM 728 O O . ALA A 1 93 ? 4.714 9.228 -30.716 1.00 60.06 93 ALA A O 1
ATOM 729 N N . ASN A 1 94 ? 6.922 8.916 -30.966 1.00 60.31 94 ASN A N 1
ATOM 730 C CA . ASN A 1 94 ? 6.986 7.705 -30.161 1.00 60.31 94 ASN A CA 1
ATOM 731 C C . ASN A 1 94 ? 6.637 8.072 -28.714 1.00 60.31 94 ASN A C 1
ATOM 733 O O . ASN A 1 94 ? 7.039 9.119 -28.208 1.00 60.31 94 ASN A O 1
ATOM 737 N N . PHE A 1 95 ? 5.888 7.209 -28.034 1.00 61.75 95 PHE A N 1
ATOM 738 C CA . PHE A 1 95 ? 5.424 7.380 -26.648 1.00 61.75 95 PHE A CA 1
ATOM 739 C C . PHE A 1 95 ? 4.376 8.483 -26.436 1.00 61.75 95 PHE A C 1
ATOM 741 O O . PHE A 1 95 ? 3.793 8.522 -25.352 1.00 61.75 95 PHE A O 1
ATOM 748 N N . THR A 1 96 ? 4.100 9.336 -27.434 1.00 67.69 96 THR A N 1
ATOM 749 C CA . THR A 1 96 ? 3.167 10.470 -27.308 1.00 67.69 96 THR A CA 1
ATOM 750 C C . THR A 1 96 ? 1.765 10.205 -27.845 1.00 67.69 96 THR A C 1
ATOM 752 O O . THR A 1 96 ? 0.808 10.789 -27.350 1.00 67.69 96 THR A O 1
ATOM 755 N N . THR A 1 97 ? 1.621 9.308 -28.821 1.00 60.25 97 THR A N 1
ATOM 756 C CA . THR A 1 97 ? 0.342 9.064 -29.518 1.00 60.25 97 THR A CA 1
ATOM 757 C C . THR A 1 97 ? -0.127 7.617 -29.393 1.00 60.25 97 THR A C 1
ATOM 759 O O . THR A 1 97 ? -1.277 7.363 -29.043 1.00 60.25 97 THR A O 1
ATOM 762 N N . SER A 1 98 ? 0.772 6.654 -29.597 1.00 59.97 98 SER A N 1
ATOM 763 C CA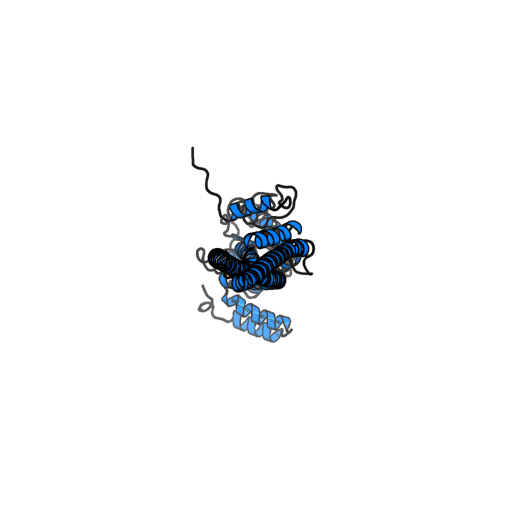 . SER A 1 98 ? 0.500 5.226 -29.438 1.00 59.97 98 SER A CA 1
ATOM 764 C C . SER A 1 98 ? 1.692 4.504 -28.812 1.00 59.97 98 SER A C 1
ATOM 766 O O . SER A 1 98 ? 2.840 4.870 -29.041 1.00 59.97 98 SER A O 1
ATOM 768 N N . ALA A 1 99 ? 1.415 3.457 -28.031 1.00 59.12 99 ALA A N 1
ATOM 769 C CA . ALA A 1 99 ? 2.433 2.533 -27.522 1.00 59.12 99 ALA A CA 1
ATOM 770 C C . ALA A 1 99 ? 2.868 1.486 -28.574 1.00 59.12 99 ALA A C 1
ATOM 772 O O . ALA A 1 99 ? 3.738 0.659 -28.327 1.00 59.12 99 ALA A O 1
ATOM 773 N N . SER A 1 100 ? 2.222 1.480 -29.743 1.00 56.66 100 SER A N 1
ATOM 774 C CA . SER A 1 100 ? 2.427 0.478 -30.791 1.00 56.66 100 SER A CA 1
ATOM 775 C C . SER A 1 100 ? 2.914 1.039 -32.125 1.00 56.66 100 SER A C 1
ATOM 777 O O . SER A 1 100 ? 3.094 0.260 -33.057 1.00 56.66 100 SER A O 1
ATOM 779 N N . ILE A 1 101 ? 3.111 2.357 -32.247 1.00 54.78 101 ILE A N 1
ATOM 780 C CA . ILE A 1 101 ? 3.498 3.000 -33.510 1.00 54.78 101 ILE A CA 1
ATOM 781 C C . ILE A 1 101 ? 4.669 3.959 -33.262 1.00 54.78 101 ILE A C 1
ATOM 783 O O . ILE A 1 101 ? 4.609 4.731 -32.302 1.00 54.78 101 ILE A O 1
ATOM 787 N N . PRO A 1 102 ? 5.716 3.929 -34.113 1.00 49.53 102 PRO A N 1
ATOM 788 C CA . PRO A 1 102 ? 5.978 2.986 -35.206 1.00 49.53 102 PRO A CA 1
ATOM 789 C C . PRO A 1 102 ? 6.492 1.622 -34.707 1.00 49.53 102 PRO A C 1
ATOM 791 O O . PRO A 1 102 ? 6.611 0.694 -35.501 1.00 49.53 102 PRO A O 1
ATOM 794 N N . TYR A 1 103 ? 6.753 1.490 -33.402 1.00 63.03 103 TYR A N 1
ATOM 795 C CA . TYR A 1 103 ? 7.263 0.279 -32.761 1.00 63.03 103 TYR A CA 1
ATOM 796 C C . TYR A 1 103 ? 6.465 -0.097 -31.529 1.00 63.03 103 TYR A C 1
ATOM 798 O O . TYR A 1 103 ? 5.848 0.756 -30.892 1.00 63.03 103 TYR A O 1
ATOM 806 N N . SER A 1 104 ? 6.487 -1.385 -31.189 1.00 70.50 104 SER A N 1
ATOM 807 C CA . SER A 1 104 ? 5.731 -1.897 -30.054 1.00 70.50 104 SER A CA 1
ATOM 808 C C . SER A 1 104 ? 6.593 -1.844 -28.797 1.00 70.50 104 SER A C 1
ATOM 810 O O . SER A 1 104 ? 7.551 -2.593 -28.627 1.00 70.50 104 SER A O 1
ATOM 812 N N . PHE A 1 105 ? 6.240 -0.942 -27.893 1.00 75.12 105 PHE A N 1
ATOM 813 C CA . PHE A 1 105 ? 6.864 -0.795 -26.586 1.00 75.12 105 PHE A CA 1
ATOM 814 C C . PHE A 1 105 ? 5.776 -0.616 -25.537 1.00 75.12 105 PHE A C 1
ATOM 816 O O . PHE A 1 105 ? 4.641 -0.250 -25.830 1.00 75.12 105 PHE A O 1
ATOM 823 N N . GLU A 1 106 ? 6.116 -0.829 -24.276 1.00 81.88 106 GLU A N 1
ATOM 824 C CA . GLU A 1 106 ? 5.222 -0.465 -23.190 1.00 81.88 106 GLU A CA 1
ATOM 825 C C . GLU A 1 106 ? 5.996 0.262 -22.093 1.00 81.88 106 GLU A C 1
ATOM 827 O O . GLU A 1 106 ? 7.111 -0.114 -21.726 1.00 81.88 106 GLU A O 1
ATOM 832 N N . CYS A 1 107 ? 5.394 1.332 -21.575 1.00 86.06 107 CYS A N 1
ATOM 833 C CA . CYS A 1 107 ? 5.879 2.003 -20.378 1.00 86.06 107 CYS A CA 1
ATOM 834 C C . CYS A 1 107 ? 5.396 1.214 -19.164 1.00 86.06 107 CYS A C 1
ATOM 836 O O . CYS A 1 107 ? 4.187 1.046 -18.979 1.00 86.06 107 CYS A O 1
ATOM 838 N N . HIS A 1 108 ? 6.333 0.771 -18.334 1.00 87.75 108 HIS A N 1
ATOM 839 C CA . HIS A 1 108 ? 6.063 -0.071 -17.179 1.00 87.75 108 HIS A CA 1
ATOM 840 C C . HIS A 1 108 ? 6.501 0.574 -15.887 1.00 87.75 108 HIS A C 1
ATOM 842 O O . HIS A 1 108 ? 7.567 1.182 -15.801 1.00 87.75 108 HIS A O 1
ATOM 848 N N . HIS A 1 109 ? 5.658 0.391 -14.878 1.00 92.00 109 HIS A N 1
ATOM 849 C CA . HIS A 1 109 ? 6.038 0.612 -13.499 1.00 92.00 109 HIS A CA 1
ATOM 850 C C . HIS A 1 109 ? 6.909 -0.554 -13.039 1.00 92.00 109 HIS A C 1
ATOM 852 O O . HIS A 1 109 ? 6.477 -1.706 -13.103 1.00 92.00 109 HIS A O 1
ATOM 858 N N . VAL A 1 110 ? 8.114 -0.255 -12.569 1.00 92.75 110 VAL A N 1
ATOM 859 C CA . VAL A 1 110 ? 9.052 -1.255 -12.046 1.00 92.75 110 VAL A CA 1
ATOM 860 C C . VAL A 1 110 ? 8.508 -1.833 -10.732 1.00 92.75 110 VAL A C 1
ATOM 862 O O . VAL A 1 110 ? 8.423 -3.039 -10.554 1.00 92.75 110 VAL A O 1
ATOM 865 N N . VAL A 1 111 ? 8.000 -0.986 -9.844 1.00 94.75 111 VAL A N 1
ATOM 866 C CA . VAL A 1 111 ? 7.085 -1.352 -8.760 1.00 94.75 111 VAL A CA 1
ATOM 867 C C . VAL A 1 111 ? 5.655 -1.171 -9.275 1.00 94.75 111 VAL A C 1
ATOM 869 O O . VAL A 1 111 ? 5.177 -0.034 -9.352 1.00 94.75 111 VAL A O 1
ATOM 872 N N . PRO A 1 112 ? 4.936 -2.249 -9.651 1.00 93.81 112 PRO A N 1
ATOM 873 C CA . PRO A 1 112 ? 3.645 -2.113 -10.310 1.00 93.81 112 PRO A CA 1
ATOM 874 C C . PRO A 1 112 ? 2.577 -1.530 -9.384 1.00 93.81 112 PRO A C 1
ATOM 876 O O . PRO A 1 112 ? 2.482 -1.918 -8.220 1.00 93.81 112 PRO A O 1
ATOM 879 N N . ASN A 1 113 ? 1.687 -0.692 -9.935 1.00 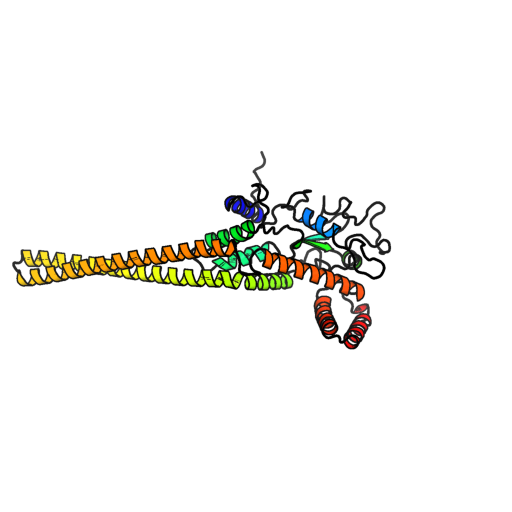93.94 113 ASN A N 1
ATOM 880 C CA . ASN A 1 113 ? 0.553 -0.097 -9.208 1.00 93.94 113 ASN A CA 1
ATOM 881 C C . ASN A 1 113 ? -0.246 -1.135 -8.394 1.00 93.94 113 ASN A C 1
ATOM 883 O O . ASN A 1 113 ? -0.587 -0.918 -7.232 1.00 93.94 113 ASN A O 1
ATOM 887 N N . HIS A 1 114 ? -0.545 -2.279 -9.019 1.00 94.06 114 HIS A N 1
ATOM 888 C CA . HIS A 1 114 ? -1.289 -3.367 -8.386 1.00 94.06 114 HIS A CA 1
ATOM 889 C C . HIS A 1 114 ? -0.524 -3.974 -7.202 1.00 94.06 114 HIS A C 1
ATOM 891 O O . HIS A 1 114 ? -1.112 -4.227 -6.148 1.00 94.06 114 HIS A O 1
ATOM 897 N N . GLU A 1 115 ? 0.789 -4.170 -7.351 1.00 95.88 115 GLU A N 1
ATOM 898 C CA . GLU A 1 115 ? 1.601 -4.728 -6.277 1.00 95.88 115 GLU A CA 1
ATOM 899 C C . GLU A 1 115 ? 1.723 -3.746 -5.115 1.00 95.88 115 GLU A C 1
ATOM 901 O O . GLU A 1 115 ? 1.405 -4.118 -3.990 1.00 95.88 115 GLU A O 1
ATOM 906 N N . LEU A 1 116 ? 2.020 -2.471 -5.366 1.00 95.88 116 LEU A N 1
ATOM 907 C CA . LEU A 1 116 ? 2.025 -1.466 -4.302 1.00 95.88 116 LEU A CA 1
ATOM 908 C C . LEU A 1 116 ? 0.670 -1.388 -3.582 1.00 95.88 116 LEU A C 1
ATOM 910 O O . LEU A 1 116 ? 0.603 -1.499 -2.358 1.00 95.88 116 LEU A O 1
ATOM 914 N N . SER A 1 117 ? -0.424 -1.288 -4.343 1.00 95.25 117 SER A N 1
ATOM 915 C CA . SER A 1 117 ? -1.779 -1.184 -3.789 1.00 95.25 117 SER A CA 1
ATOM 916 C C . SER A 1 117 ? -2.127 -2.358 -2.878 1.00 95.25 117 SER A C 1
ATOM 918 O O . SER A 1 117 ? -2.651 -2.160 -1.783 1.00 95.25 117 SER A O 1
ATOM 920 N N . ALA A 1 118 ? -1.838 -3.592 -3.296 1.00 96.12 118 ALA A N 1
ATOM 921 C CA . ALA A 1 118 ? -2.162 -4.736 -2.454 1.00 96.12 118 ALA A CA 1
ATOM 922 C C . ALA A 1 118 ? -1.218 -4.894 -1.247 1.00 96.12 118 ALA A C 1
ATOM 924 O O . ALA A 1 118 ? -1.628 -5.517 -0.273 1.00 96.12 118 ALA A O 1
ATOM 925 N N . ALA A 1 119 ? -0.022 -4.286 -1.256 1.00 96.62 119 ALA A N 1
ATOM 926 C CA . ALA A 1 119 ? 0.923 -4.380 -0.139 1.00 96.62 119 ALA A CA 1
ATOM 927 C C . ALA A 1 119 ? 0.447 -3.443 0.969 1.00 96.62 119 ALA A C 1
ATOM 929 O O . ALA A 1 119 ? 0.301 -3.844 2.119 1.00 96.62 119 ALA A O 1
ATOM 930 N N . ILE A 1 120 ? 0.042 -2.234 0.572 1.00 95.69 120 ILE A N 1
ATOM 931 C CA . ILE A 1 120 ? -0.665 -1.276 1.422 1.00 95.69 120 ILE A CA 1
ATOM 932 C C . ILE A 1 120 ? -1.938 -1.909 2.009 1.00 95.69 120 ILE A C 1
ATOM 934 O O . ILE A 1 120 ? -2.150 -1.868 3.218 1.00 95.69 120 ILE A O 1
ATOM 938 N N . ASN A 1 121 ? -2.765 -2.562 1.182 1.00 96.06 121 ASN A N 1
ATOM 939 C CA . ASN A 1 121 ? -3.983 -3.229 1.660 1.00 96.06 121 ASN A CA 1
ATOM 940 C C . ASN A 1 121 ? -3.706 -4.379 2.640 1.00 96.06 121 ASN A C 1
ATOM 942 O O . ASN A 1 121 ? -4.559 -4.676 3.479 1.00 96.06 121 ASN A O 1
ATOM 946 N N . ALA A 1 122 ? -2.552 -5.042 2.527 1.00 96.50 122 ALA A N 1
ATOM 947 C CA . ALA A 1 122 ? -2.164 -6.132 3.413 1.00 96.50 122 ALA A CA 1
ATOM 948 C C . ALA A 1 122 ? -1.833 -5.647 4.834 1.00 96.50 122 ALA A C 1
ATOM 950 O O . ALA A 1 122 ? -2.034 -6.409 5.782 1.00 96.50 122 ALA A O 1
ATOM 951 N N . VAL A 1 123 ? -1.401 -4.388 4.998 1.00 95.25 123 VAL A N 1
ATOM 952 C CA . VAL A 1 123 ? -1.102 -3.790 6.313 1.00 95.25 123 VAL A CA 1
ATOM 953 C C . VAL A 1 123 ? -2.335 -3.832 7.216 1.00 95.25 123 VAL A C 1
ATOM 955 O O . VAL A 1 123 ? -2.263 -4.358 8.319 1.00 95.25 123 VAL A O 1
ATOM 958 N N . GLY A 1 124 ? -3.486 -3.365 6.723 1.00 93.50 124 GLY A N 1
ATOM 959 C CA . GLY A 1 124 ? -4.736 -3.314 7.491 1.00 93.50 124 GLY A CA 1
ATOM 960 C C . GLY A 1 124 ? -5.653 -4.530 7.336 1.00 93.50 124 GLY A C 1
ATOM 961 O O . GLY A 1 124 ? -6.780 -4.482 7.813 1.00 93.50 124 GLY A O 1
ATOM 962 N N . LYS A 1 125 ? -5.240 -5.594 6.630 1.00 94.81 125 LYS A N 1
ATOM 963 C CA . LYS A 1 125 ? -6.152 -6.658 6.158 1.00 94.81 125 LYS A CA 1
ATOM 964 C C . LYS A 1 125 ? -7.002 -7.299 7.262 1.00 94.81 125 LYS A C 1
ATOM 966 O O . LYS A 1 125 ? -8.178 -7.547 7.018 1.00 94.81 125 LYS A O 1
ATOM 971 N N . GLU A 1 126 ? -6.401 -7.557 8.420 1.00 92.12 126 GLU A N 1
ATOM 972 C CA . GLU A 1 126 ? -7.030 -8.264 9.546 1.00 92.12 126 GLU A CA 1
ATOM 973 C C . GLU A 1 126 ? -7.596 -7.308 10.616 1.00 92.12 126 GLU A C 1
ATOM 975 O O . GLU A 1 126 ? -8.155 -7.764 11.609 1.00 92.12 126 GLU A O 1
ATOM 980 N N . SER A 1 127 ? -7.463 -5.987 10.433 1.00 91.00 127 SER A N 1
ATOM 981 C CA . SER A 1 127 ? -7.944 -4.985 11.392 1.00 91.00 127 SER A CA 1
ATOM 982 C C . SER A 1 127 ? -9.378 -4.552 11.093 1.00 91.00 127 SER A C 1
ATOM 984 O O . SER A 1 127 ? -9.766 -4.383 9.932 1.00 91.00 127 SER A O 1
ATOM 986 N N . ALA A 1 128 ? -10.156 -4.279 12.145 1.00 89.69 128 ALA A N 1
ATOM 987 C CA . ALA A 1 128 ? -11.466 -3.644 12.020 1.00 89.69 128 ALA A CA 1
ATOM 988 C C . ALA A 1 128 ? -11.375 -2.237 11.394 1.00 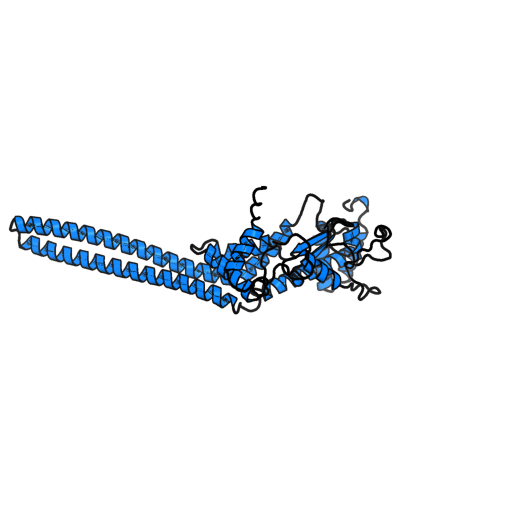89.69 128 ALA A C 1
ATOM 990 O O . ALA A 1 128 ? -12.337 -1.755 10.799 1.00 89.69 128 ALA A O 1
ATOM 991 N N . MET A 1 129 ? -10.203 -1.598 11.468 1.00 90.06 129 MET A N 1
ATOM 992 C CA . MET A 1 129 ? -9.900 -0.281 10.906 1.00 90.06 129 MET A CA 1
ATOM 993 C C . MET A 1 129 ? -9.225 -0.356 9.531 1.00 90.06 129 MET A C 1
ATOM 995 O O . MET A 1 129 ? -8.576 0.601 9.111 1.00 90.06 129 MET A O 1
ATOM 999 N N . LYS A 1 130 ? -9.360 -1.473 8.801 1.00 94.44 130 LYS A N 1
ATOM 1000 C CA . LYS A 1 130 ? -8.686 -1.709 7.511 1.00 94.44 130 LYS A CA 1
ATOM 1001 C C . LYS A 1 130 ? -8.675 -0.498 6.575 1.00 94.44 130 LYS A C 1
ATOM 1003 O O . LYS A 1 130 ? -7.618 -0.135 6.069 1.00 94.44 130 LYS A O 1
ATOM 1008 N N . ALA A 1 131 ? -9.840 0.098 6.313 1.00 93.00 131 ALA A N 1
ATOM 1009 C CA . ALA A 1 131 ? -9.961 1.218 5.377 1.00 93.00 131 ALA A CA 1
ATOM 1010 C C . ALA A 1 131 ? -9.186 2.456 5.853 1.00 93.00 131 ALA A C 1
ATOM 1012 O O . ALA A 1 131 ? -8.524 3.114 5.056 1.00 93.00 131 ALA A O 1
ATOM 1013 N N . GLU A 1 132 ? -9.224 2.727 7.156 1.00 91.00 132 GLU A N 1
ATOM 1014 C CA . GLU A 1 132 ? -8.527 3.851 7.768 1.00 91.00 132 GLU A CA 1
ATOM 1015 C C . GLU A 1 132 ? -7.011 3.632 7.791 1.00 91.00 132 GLU A C 1
ATOM 1017 O O . GLU A 1 132 ? -6.262 4.516 7.390 1.00 91.00 132 GLU A O 1
ATOM 1022 N N . ILE A 1 133 ? -6.550 2.432 8.157 1.00 91.94 133 ILE A N 1
ATOM 1023 C CA . ILE A 1 133 ? -5.127 2.069 8.102 1.00 91.94 133 ILE A CA 1
ATOM 1024 C C . ILE A 1 133 ? -4.598 2.205 6.674 1.00 91.94 133 ILE A C 1
ATOM 1026 O O . ILE A 1 133 ? -3.543 2.796 6.463 1.00 91.94 133 ILE A O 1
ATOM 1030 N N . VAL A 1 134 ? -5.341 1.714 5.676 1.00 94.19 134 VAL A N 1
ATOM 1031 C CA . VAL A 1 134 ? -4.976 1.880 4.262 1.00 94.19 134 VAL A CA 1
ATOM 1032 C C . VAL A 1 134 ? -4.889 3.358 3.888 1.00 94.19 134 VAL A C 1
ATOM 1034 O O . VAL A 1 134 ? -3.913 3.756 3.256 1.00 94.19 134 VAL A O 1
ATOM 1037 N N . ALA A 1 135 ? -5.863 4.178 4.289 1.00 92.25 135 ALA A N 1
ATOM 1038 C CA . ALA A 1 135 ? -5.842 5.614 4.026 1.00 92.25 135 ALA A CA 1
ATOM 1039 C C . ALA A 1 135 ? -4.639 6.306 4.687 1.00 92.25 135 ALA A C 1
ATOM 1041 O O . ALA A 1 135 ? -3.998 7.130 4.042 1.00 92.25 135 ALA A O 1
ATOM 1042 N N . LEU A 1 136 ? -4.280 5.936 5.920 1.00 91.00 136 LEU A N 1
ATOM 1043 C CA . LEU A 1 136 ? -3.127 6.490 6.635 1.00 91.00 136 LEU A CA 1
ATOM 1044 C C . LEU A 1 136 ? -1.795 6.104 5.982 1.00 91.00 136 LEU A C 1
ATOM 1046 O O . LEU A 1 136 ? -0.952 6.968 5.769 1.00 91.00 136 LEU A O 1
ATOM 1050 N N . VAL A 1 137 ? -1.619 4.839 5.586 1.00 93.00 137 VAL A N 1
ATOM 1051 C CA . VAL A 1 137 ? -0.415 4.399 4.856 1.00 93.00 137 VAL A CA 1
ATOM 1052 C C . VAL A 1 137 ? -0.271 5.170 3.540 1.00 93.00 137 VAL A C 1
ATOM 1054 O O . VAL A 1 137 ? 0.818 5.622 3.192 1.00 93.00 137 VAL A O 1
ATOM 1057 N N . ARG A 1 138 ? -1.375 5.344 2.801 1.00 94.56 138 ARG A N 1
ATOM 1058 C CA . ARG A 1 138 ? -1.386 6.111 1.544 1.00 94.56 138 ARG A CA 1
ATOM 1059 C C . ARG A 1 138 ? -1.076 7.582 1.780 1.00 94.56 138 ARG A C 1
ATOM 1061 O O . ARG A 1 138 ? -0.220 8.120 1.086 1.00 94.56 138 ARG A O 1
ATOM 1068 N N . LYS A 1 139 ? -1.731 8.199 2.769 1.00 93.06 139 LYS A N 1
ATOM 1069 C CA . LYS A 1 139 ? -1.471 9.575 3.201 1.00 93.06 139 LYS A CA 1
ATOM 1070 C C . LYS A 1 139 ? 0.012 9.786 3.445 1.00 93.06 139 LYS A C 1
ATOM 1072 O O . LYS A 1 139 ? 0.579 10.729 2.919 1.00 93.06 139 LYS A O 1
ATOM 1077 N N . GLY A 1 140 ? 0.624 8.861 4.166 1.00 90.81 140 GLY A N 1
ATOM 1078 C CA . GLY A 1 140 ? 2.033 8.905 4.476 1.00 90.81 140 GLY A CA 1
ATOM 1079 C C . GLY A 1 140 ? 2.971 8.916 3.286 1.00 90.81 140 GLY A C 1
ATOM 1080 O O . GLY A 1 140 ? 3.808 9.798 3.143 1.00 90.81 140 GLY A O 1
ATOM 1081 N N . LEU A 1 141 ? 2.769 7.971 2.368 1.00 93.69 141 LEU A N 1
ATOM 1082 C CA . LEU A 1 141 ? 3.523 7.952 1.116 1.00 93.69 141 LEU A CA 1
ATOM 1083 C C . LEU A 1 141 ? 3.336 9.259 0.331 1.00 93.69 141 LEU A C 1
ATOM 1085 O O . LEU A 1 141 ? 4.276 9.750 -0.286 1.00 93.69 141 LEU A O 1
ATOM 1089 N N . MET A 1 142 ? 2.132 9.833 0.354 1.00 93.94 142 MET A N 1
ATOM 1090 C CA . MET A 1 142 ? 1.848 11.105 -0.308 1.00 93.94 142 MET A CA 1
ATOM 1091 C C . MET A 1 142 ? 2.492 12.311 0.394 1.00 93.94 142 MET A C 1
ATOM 1093 O O . MET A 1 142 ? 2.974 13.209 -0.295 1.00 93.94 142 MET A O 1
ATOM 1097 N N . GLU A 1 143 ? 2.536 12.321 1.728 1.00 92.31 143 GLU A N 1
ATOM 1098 C CA . GLU A 1 143 ? 3.229 13.321 2.556 1.00 92.31 143 GLU A CA 1
ATOM 1099 C C . GLU A 1 143 ? 4.726 13.357 2.267 1.00 92.31 143 GLU A C 1
ATOM 1101 O O . GLU A 1 143 ? 5.305 14.431 2.129 1.00 92.31 143 GLU A O 1
ATOM 1106 N N . GLU A 1 144 ? 5.331 12.188 2.079 1.00 91.88 144 GLU A N 1
ATOM 1107 C CA . GLU A 1 144 ? 6.728 12.061 1.664 1.00 91.88 144 GLU A CA 1
ATOM 1108 C C . GLU A 1 144 ? 6.952 12.453 0.191 1.00 91.88 144 GLU A C 1
ATOM 1110 O O . GLU A 1 144 ? 8.079 12.431 -0.303 1.00 91.88 144 GLU A O 1
ATOM 1115 N N . GLU A 1 145 ? 5.901 12.845 -0.534 1.00 94.50 145 GLU A N 1
ATOM 1116 C CA . GLU A 1 145 ? 5.923 13.156 -1.963 1.00 94.50 145 GLU A CA 1
ATOM 1117 C C . GLU A 1 145 ? 6.267 11.939 -2.841 1.00 94.50 145 GLU A C 1
ATOM 1119 O O . GLU A 1 145 ? 6.871 12.095 -3.902 1.00 94.50 145 GLU A O 1
ATOM 1124 N N . TYR A 1 146 ? 5.928 10.712 -2.425 1.00 95.12 146 TYR A N 1
ATOM 1125 C CA . TYR A 1 146 ? 6.117 9.544 -3.287 1.00 95.12 146 TYR A CA 1
ATOM 1126 C C . TYR A 1 146 ? 5.151 9.606 -4.475 1.00 95.12 146 TYR A C 1
ATOM 1128 O O . TYR A 1 146 ? 3.926 9.717 -4.326 1.00 95.12 146 TYR A O 1
ATOM 1136 N N . ASN A 1 147 ? 5.701 9.498 -5.681 1.00 96.12 147 ASN A N 1
ATOM 1137 C CA . ASN A 1 147 ? 4.930 9.433 -6.911 1.00 96.12 147 ASN A CA 1
ATOM 1138 C C . ASN A 1 147 ? 5.209 8.109 -7.628 1.00 96.12 147 ASN A C 1
ATOM 1140 O O . ASN A 1 147 ? 6.280 7.883 -8.185 1.00 96.12 147 ASN A O 1
ATOM 1144 N N . LEU A 1 148 ? 4.193 7.248 -7.682 1.00 96.00 148 LEU A N 1
ATOM 1145 C CA . LEU A 1 148 ? 4.225 5.977 -8.400 1.00 96.00 148 LEU A CA 1
ATOM 1146 C C . LEU A 1 148 ? 4.641 6.163 -9.866 1.00 96.00 148 LEU A C 1
ATOM 1148 O O . LEU A 1 148 ? 5.291 5.287 -10.430 1.00 96.00 148 LEU A O 1
ATOM 1152 N N . ASN A 1 149 ? 4.245 7.274 -10.488 1.00 95.44 149 ASN A N 1
ATOM 1153 C CA . ASN A 1 149 ? 4.515 7.567 -11.892 1.00 95.44 149 ASN A CA 1
ATOM 1154 C C . ASN A 1 149 ? 5.884 8.215 -12.116 1.00 95.44 149 ASN A C 1
ATOM 1156 O O . ASN A 1 149 ? 6.231 8.474 -13.264 1.00 95.44 149 ASN A O 1
ATOM 1160 N N . GLU A 1 150 ? 6.655 8.479 -11.060 1.00 94.44 150 GLU A N 1
ATOM 1161 C CA . GLU A 1 150 ? 7.940 9.150 -11.172 1.00 94.44 150 GLU A CA 1
ATOM 1162 C C . GLU A 1 150 ? 8.957 8.340 -11.978 1.00 94.44 150 GLU A C 1
ATOM 1164 O O . GLU A 1 150 ? 8.987 7.110 -11.961 1.00 94.44 150 GLU A O 1
ATOM 1169 N N . LYS A 1 151 ? 9.857 9.067 -12.647 1.00 92.50 151 LYS A N 1
ATOM 1170 C CA . LYS A 1 151 ? 10.940 8.546 -13.488 1.00 92.50 151 LYS A CA 1
ATOM 1171 C C . LYS A 1 151 ? 11.724 7.389 -12.848 1.00 92.50 151 LYS A C 1
ATOM 1173 O O . LYS A 1 151 ? 12.146 6.468 -13.539 1.00 92.50 151 LYS A O 1
ATOM 1178 N N . ILE A 1 152 ? 11.920 7.392 -11.530 1.00 92.12 152 ILE A N 1
ATOM 1179 C CA . ILE A 1 152 ? 12.662 6.319 -10.856 1.00 92.12 152 ILE A CA 1
ATOM 1180 C C . ILE A 1 152 ? 11.942 4.966 -10.904 1.00 92.12 152 ILE A C 1
ATOM 1182 O O . ILE A 1 152 ? 12.594 3.927 -10.954 1.00 92.12 152 ILE A O 1
ATOM 1186 N N . ASN A 1 153 ? 10.611 4.991 -10.967 1.00 94.88 153 ASN A N 1
ATOM 1187 C CA . ASN A 1 153 ? 9.750 3.822 -11.031 1.00 94.88 153 ASN A CA 1
ATOM 1188 C C . ASN A 1 153 ? 9.285 3.492 -12.458 1.00 94.88 153 ASN A C 1
ATOM 1190 O O . ASN A 1 153 ? 8.468 2.595 -12.642 1.00 94.88 153 ASN A O 1
ATOM 1194 N N . MET A 1 154 ? 9.788 4.196 -13.475 1.00 92.38 154 MET A N 1
ATOM 1195 C CA . MET A 1 154 ? 9.408 3.976 -14.868 1.00 92.38 154 MET A CA 1
ATOM 1196 C C . MET A 1 154 ? 10.527 3.311 -15.664 1.00 92.38 154 MET A C 1
ATOM 1198 O O . MET A 1 154 ? 11.700 3.670 -15.547 1.00 92.38 154 MET A O 1
ATOM 1202 N N . LEU A 1 155 ? 10.140 2.384 -16.537 1.00 88.81 155 LEU A N 1
ATOM 1203 C CA . LEU A 1 155 ? 11.009 1.796 -17.549 1.00 88.81 155 LEU A CA 1
ATOM 1204 C C . LEU A 1 155 ? 10.242 1.609 -18.862 1.00 88.81 155 LEU A C 1
ATOM 1206 O O . LEU A 1 155 ? 9.047 1.314 -18.862 1.00 88.81 155 LEU A O 1
ATOM 1210 N N . ILE A 1 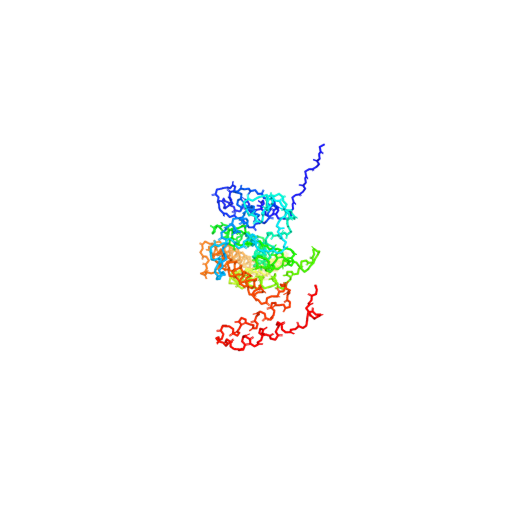156 ? 10.928 1.783 -19.988 1.00 85.94 156 ILE A N 1
ATOM 1211 C CA . ILE A 1 156 ? 10.406 1.443 -21.313 1.00 85.94 156 ILE A CA 1
ATOM 1212 C C . ILE A 1 156 ? 10.881 0.034 -21.641 1.00 85.94 156 ILE A C 1
ATOM 1214 O O . ILE A 1 156 ? 12.084 -0.220 -21.619 1.00 85.94 156 ILE A O 1
ATOM 1218 N N . LEU A 1 157 ? 9.952 -0.869 -21.957 1.00 85.56 157 LEU A N 1
ATOM 1219 C CA . LEU A 1 157 ? 10.292 -2.230 -22.352 1.00 85.56 157 LEU A CA 1
ATOM 1220 C C . LEU A 1 157 ? 9.856 -2.513 -23.800 1.00 85.56 157 LEU A C 1
ATOM 1222 O O . LEU A 1 157 ? 8.693 -2.275 -24.146 1.00 85.56 157 LEU A O 1
ATOM 1226 N N . PRO A 1 158 ? 10.762 -3.028 -24.647 1.00 83.00 158 PRO A N 1
ATOM 1227 C CA . PRO A 1 158 ? 10.452 -3.414 -26.020 1.00 83.00 158 PRO A CA 1
ATOM 1228 C C . PRO A 1 158 ? 9.577 -4.671 -26.065 1.00 83.00 158 PRO A C 1
ATOM 1230 O O . PRO A 1 158 ? 9.673 -5.549 -25.205 1.00 83.00 158 PRO A O 1
ATOM 1233 N N . MET A 1 159 ? 8.721 -4.787 -27.081 1.00 80.00 159 MET A N 1
ATOM 1234 C CA . MET A 1 159 ? 7.766 -5.896 -27.196 1.00 80.00 159 MET A CA 1
ATOM 1235 C C . MET A 1 159 ? 8.220 -6.982 -28.172 1.00 80.00 159 MET A C 1
ATOM 1237 O O . MET A 1 159 ? 7.769 -8.124 -28.052 1.00 80.00 159 MET A O 1
ATOM 1241 N N . SER A 1 160 ? 9.118 -6.675 -29.113 1.00 79.00 160 SER A N 1
ATOM 1242 C CA . SER A 1 160 ? 9.705 -7.660 -30.026 1.00 79.00 160 SER A CA 1
ATOM 1243 C C . SER A 1 160 ? 11.175 -7.963 -29.712 1.00 79.00 160 SER A C 1
ATOM 1245 O O . SER A 1 160 ? 11.889 -7.182 -29.087 1.00 79.00 160 SER A O 1
ATOM 1247 N N . LYS A 1 161 ? 11.639 -9.126 -30.183 1.00 79.31 161 LYS A N 1
ATOM 1248 C CA . LYS A 1 161 ? 13.014 -9.616 -29.989 1.00 79.31 161 LYS A CA 1
ATOM 1249 C C . LYS A 1 161 ? 14.064 -8.700 -30.623 1.00 79.31 161 LYS A C 1
ATOM 1251 O O . LYS A 1 161 ? 15.093 -8.441 -30.013 1.00 79.31 161 LYS A O 1
ATOM 1256 N N . GLY A 1 162 ? 13.801 -8.195 -31.830 1.00 77.81 162 GLY A N 1
ATOM 1257 C CA . GLY A 1 162 ? 14.741 -7.312 -32.529 1.00 77.81 162 GLY A CA 1
ATOM 1258 C C . GLY A 1 162 ? 14.929 -5.976 -31.811 1.00 77.81 162 GLY A C 1
ATOM 1259 O O . GLY A 1 162 ? 16.050 -5.494 -31.699 1.00 77.81 162 GLY A O 1
ATOM 1260 N N . GLU A 1 163 ? 13.844 -5.418 -31.276 1.00 77.94 163 GLU A N 1
ATOM 1261 C CA . GLU A 1 163 ? 13.875 -4.175 -30.500 1.00 77.94 163 GLU A CA 1
ATOM 1262 C C . GLU A 1 163 ? 14.578 -4.392 -29.151 1.00 77.94 163 GLU A C 1
ATOM 1264 O O . GLU A 1 163 ? 15.454 -3.619 -28.785 1.00 77.94 163 GLU A O 1
ATOM 1269 N N . ALA A 1 164 ? 14.263 -5.489 -28.452 1.00 81.19 164 ALA A N 1
ATOM 1270 C CA . ALA A 1 164 ? 14.935 -5.904 -27.217 1.00 81.19 164 ALA A CA 1
ATOM 1271 C C . ALA A 1 164 ? 16.453 -6.016 -27.379 1.00 81.19 164 ALA A C 1
ATOM 1273 O O . ALA A 1 164 ? 17.214 -5.413 -26.621 1.00 81.19 164 ALA A O 1
ATOM 1274 N N . PHE A 1 165 ? 16.891 -6.716 -28.425 1.00 78.56 165 PHE A N 1
ATOM 1275 C CA . PHE A 1 165 ? 18.306 -6.873 -28.731 1.00 78.56 165 PHE A CA 1
ATOM 1276 C C . PHE A 1 165 ? 18.982 -5.538 -29.082 1.00 78.56 165 PHE A C 1
ATOM 1278 O O . PHE A 1 165 ? 20.057 -5.237 -28.566 1.00 78.56 165 PHE A O 1
ATOM 1285 N N . ALA A 1 166 ? 18.353 -4.708 -29.922 1.00 74.38 166 ALA A N 1
ATOM 1286 C CA . ALA A 1 166 ? 18.921 -3.426 -30.344 1.00 74.38 166 ALA A CA 1
ATOM 1287 C C . ALA A 1 166 ? 19.122 -2.449 -29.171 1.00 74.38 166 ALA A C 1
ATOM 1289 O O . ALA A 1 166 ? 20.158 -1.778 -29.093 1.00 74.38 166 ALA A O 1
ATOM 1290 N N . LEU A 1 167 ? 18.155 -2.407 -28.249 1.00 74.94 167 LEU A N 1
ATOM 1291 C CA . LEU A 1 167 ? 18.166 -1.537 -27.069 1.00 74.94 167 LEU A CA 1
ATOM 1292 C C . LEU A 1 167 ? 18.940 -2.114 -25.884 1.00 74.94 167 LEU A C 1
ATOM 1294 O O . LEU A 1 167 ? 19.117 -1.419 -24.889 1.00 74.94 167 LEU A O 1
ATOM 1298 N N . ALA A 1 168 ? 19.381 -3.371 -25.977 1.00 78.81 168 ALA A N 1
ATOM 1299 C CA . ALA A 1 168 ? 19.978 -4.091 -24.861 1.00 78.81 168 ALA A CA 1
ATOM 1300 C C . ALA A 1 168 ? 19.052 -4.118 -23.629 1.00 78.81 168 ALA A C 1
ATOM 1302 O O . ALA A 1 168 ? 19.462 -3.831 -22.506 1.00 78.81 168 ALA A O 1
ATOM 1303 N N . LEU A 1 169 ? 17.772 -4.430 -23.848 1.00 82.75 169 LEU A N 1
ATOM 1304 C CA . LEU A 1 169 ? 16.752 -4.509 -22.803 1.00 82.75 169 LEU A CA 1
ATOM 1305 C C . LEU A 1 169 ? 15.984 -5.823 -22.898 1.00 82.75 169 LEU A C 1
ATOM 1307 O O . LEU A 1 169 ? 15.784 -6.332 -24.001 1.00 82.75 169 LEU A O 1
ATOM 1311 N N . PRO A 1 170 ? 15.478 -6.362 -21.777 1.00 83.06 170 PRO A N 1
ATOM 1312 C CA . PRO A 1 170 ? 14.635 -7.542 -21.835 1.00 83.06 170 PRO A CA 1
ATOM 1313 C C . PRO A 1 170 ? 13.330 -7.265 -22.584 1.00 83.06 170 PRO A C 1
ATOM 1315 O O . PRO A 1 170 ? 12.674 -6.241 -22.374 1.00 83.06 170 PRO A O 1
ATOM 1318 N N . LYS A 1 171 ? 12.913 -8.213 -23.425 1.00 84.50 171 LYS A N 1
ATOM 1319 C CA . LYS A 1 171 ? 11.595 -8.190 -24.056 1.00 84.50 171 LYS A CA 1
ATOM 1320 C C . LYS A 1 171 ? 10.501 -8.274 -22.989 1.00 84.50 171 LYS A C 1
ATOM 1322 O O . LYS A 1 171 ? 10.534 -9.130 -22.107 1.00 84.50 171 LYS A O 1
ATOM 1327 N N . HIS A 1 172 ? 9.494 -7.415 -23.100 1.00 81.81 172 HIS A N 1
ATOM 1328 C CA . HIS A 1 172 ? 8.443 -7.286 -22.099 1.00 81.81 172 HIS A CA 1
ATOM 1329 C C . HIS A 1 172 ? 7.534 -8.525 -21.994 1.00 81.81 172 HIS A C 1
ATOM 1331 O O . HIS A 1 172 ? 7.285 -9.035 -20.900 1.00 81.81 172 HIS A O 1
ATOM 1337 N N . LYS A 1 173 ? 7.018 -9.018 -23.130 1.00 77.00 173 LYS A N 1
ATOM 1338 C CA . LYS A 1 173 ? 6.081 -10.154 -23.176 1.00 77.00 173 LYS A CA 1
ATOM 1339 C C . LYS A 1 173 ? 6.665 -11.334 -23.938 1.00 77.00 173 LYS A C 1
ATOM 1341 O O . LYS A 1 173 ? 7.376 -11.164 -24.927 1.00 77.00 173 LYS A O 1
ATOM 1346 N N . LYS A 1 174 ? 6.287 -12.553 -23.540 1.00 69.62 174 LYS A N 1
ATOM 1347 C CA . LYS A 1 174 ? 6.628 -13.761 -24.307 1.00 69.62 174 LYS A CA 1
ATOM 1348 C C . LYS A 1 174 ? 5.910 -13.741 -25.660 1.00 69.62 174 LYS A C 1
ATOM 1350 O O . LYS A 1 174 ? 6.555 -13.891 -26.697 1.00 69.62 174 LYS A O 1
ATOM 1355 N N . THR A 1 175 ? 4.612 -13.439 -25.643 1.00 66.94 175 THR A N 1
ATOM 1356 C CA . THR A 1 175 ? 3.759 -13.225 -26.823 1.00 66.94 175 THR A CA 1
ATOM 1357 C C . THR A 1 175 ? 2.934 -11.943 -26.647 1.00 66.94 175 THR A C 1
ATOM 1359 O O . THR A 1 175 ? 2.764 -11.495 -25.511 1.00 66.94 175 THR A O 1
ATOM 1362 N N . PRO A 1 176 ? 2.378 -11.344 -27.719 1.00 65.62 176 PRO A N 1
ATOM 1363 C CA . PRO A 1 176 ? 1.543 -10.143 -27.601 1.00 65.62 176 PRO A CA 1
ATOM 1364 C C . PRO A 1 176 ? 0.380 -10.281 -26.602 1.00 65.62 176 PRO A C 1
ATOM 1366 O O . PRO A 1 176 ? 0.013 -9.304 -25.948 1.00 65.62 176 PRO A O 1
ATOM 1369 N N . SER A 1 177 ? -0.157 -11.498 -26.448 1.00 66.19 177 SER A N 1
ATOM 1370 C CA . SER A 1 177 ? -1.301 -11.825 -25.591 1.00 66.19 177 SER A CA 1
ATOM 1371 C C . SER A 1 177 ? -0.941 -12.393 -24.211 1.00 66.19 177 SER A C 1
ATOM 1373 O O . SER A 1 177 ? -1.820 -12.462 -23.356 1.00 66.19 177 SER A O 1
ATOM 1375 N N . GLN A 1 178 ? 0.316 -12.782 -23.956 1.00 66.62 178 GLN A N 1
ATOM 1376 C CA . GLN A 1 178 ? 0.728 -13.398 -22.685 1.00 66.62 178 GLN A CA 1
ATOM 1377 C C . GLN A 1 178 ? 1.739 -12.529 -21.921 1.00 66.62 178 GLN A C 1
ATOM 1379 O O . GLN A 1 178 ? 2.957 -12.677 -22.091 1.00 66.62 178 GLN A O 1
ATOM 1384 N N . PRO A 1 179 ? 1.255 -11.642 -21.035 1.00 66.31 179 PRO A N 1
ATOM 1385 C CA . PRO A 1 179 ? 2.100 -11.010 -20.032 1.00 66.31 179 PRO A CA 1
ATOM 1386 C C . PRO A 1 179 ? 2.581 -12.068 -19.022 1.00 66.31 179 PRO A C 1
ATOM 1388 O O . PRO A 1 179 ? 1.784 -12.653 -18.293 1.00 66.31 179 PRO A O 1
ATOM 1391 N N . SER A 1 180 ? 3.889 -12.333 -18.958 1.00 62.91 180 SER A N 1
ATOM 1392 C CA . SER A 1 180 ? 4.481 -13.287 -18.004 1.00 62.91 180 SER A CA 1
ATOM 1393 C C . SER A 1 180 ? 5.170 -12.550 -16.850 1.00 62.91 180 SER A C 1
ATOM 1395 O O . SER A 1 180 ? 6.373 -12.698 -16.637 1.00 62.91 180 SER A O 1
ATOM 1397 N N . HIS A 1 181 ? 4.410 -11.765 -16.080 1.00 80.06 181 HIS A N 1
ATOM 1398 C CA . HIS A 1 181 ? 4.961 -11.002 -14.947 1.00 80.06 181 HIS A CA 1
ATOM 1399 C C . HIS A 1 181 ? 4.817 -11.704 -13.601 1.00 80.06 181 HIS A C 1
ATOM 1401 O O . HIS A 1 181 ? 5.365 -11.214 -12.627 1.00 80.06 181 HIS A O 1
ATOM 1407 N N . PHE A 1 182 ? 4.148 -12.859 -13.510 1.00 83.25 182 PHE A N 1
ATOM 1408 C CA . PHE A 1 182 ? 3.808 -13.467 -12.215 1.00 83.25 182 PHE A CA 1
ATOM 1409 C C . PHE A 1 182 ? 5.007 -13.618 -11.264 1.00 83.25 182 PHE A C 1
ATOM 1411 O O . PHE A 1 182 ? 4.917 -13.248 -10.094 1.00 83.25 182 PHE A O 1
ATOM 1418 N N . ARG A 1 183 ? 6.148 -14.119 -11.760 1.00 83.44 183 ARG A N 1
ATOM 1419 C CA . ARG A 1 183 ? 7.368 -14.271 -10.945 1.00 83.44 183 ARG A CA 1
ATOM 1420 C C . ARG A 1 183 ? 7.930 -12.923 -10.494 1.00 83.44 183 ARG A C 1
ATOM 1422 O O . ARG A 1 183 ? 8.348 -12.804 -9.348 1.00 83.44 183 ARG A O 1
ATOM 1429 N N . TYR A 1 184 ? 7.913 -11.933 -11.384 1.00 85.19 184 TYR A N 1
ATOM 1430 C CA . TYR A 1 184 ? 8.357 -10.574 -11.096 1.00 85.19 184 TYR A CA 1
ATOM 1431 C C . TYR A 1 184 ? 7.442 -9.897 -10.072 1.00 85.19 184 TYR A C 1
ATOM 1433 O O . TYR A 1 184 ? 7.909 -9.499 -9.013 1.00 85.19 184 TYR A O 1
ATOM 1441 N N . SER A 1 185 ? 6.131 -9.882 -10.321 1.00 88.38 185 SER A N 1
ATOM 1442 C CA . SER A 1 185 ? 5.117 -9.378 -9.394 1.00 88.38 185 SER A CA 1
ATOM 1443 C C . SER A 1 185 ? 5.227 -10.041 -8.023 1.00 88.38 185 SER A C 1
ATOM 1445 O O . SER A 1 185 ? 5.222 -9.350 -7.013 1.00 88.38 185 SER A O 1
ATOM 1447 N N . SER A 1 186 ? 5.414 -11.365 -7.976 1.00 89.00 186 SER A N 1
ATOM 1448 C CA . SER A 1 186 ? 5.611 -12.102 -6.720 1.00 89.00 186 SER A CA 1
ATOM 1449 C C . SER A 1 186 ? 6.885 -11.690 -5.981 1.00 89.00 186 SER A C 1
ATOM 1451 O O . SER A 1 186 ? 6.899 -11.677 -4.753 1.00 89.00 186 SER A O 1
ATOM 1453 N N . TYR A 1 187 ? 7.965 -11.385 -6.703 1.00 89.19 187 TYR A N 1
ATOM 1454 C CA . TYR A 1 187 ? 9.199 -10.889 -6.102 1.00 89.19 187 TYR A CA 1
ATOM 1455 C C . TYR A 1 187 ? 9.009 -9.472 -5.544 1.00 89.19 187 TYR A C 1
ATOM 1457 O O . TYR A 1 187 ? 9.258 -9.251 -4.363 1.00 89.19 187 TYR A O 1
ATOM 1465 N N . VAL A 1 188 ? 8.478 -8.548 -6.353 1.00 90.31 188 VAL A N 1
ATOM 1466 C CA . VAL A 1 188 ? 8.200 -7.165 -5.931 1.00 90.31 188 VAL A CA 1
ATOM 1467 C C . VAL A 1 188 ? 7.264 -7.142 -4.723 1.00 90.31 188 VAL A C 1
ATOM 1469 O O . VAL A 1 188 ? 7.542 -6.452 -3.748 1.00 90.31 188 VAL A O 1
ATOM 1472 N N . ARG A 1 189 ? 6.200 -7.955 -4.742 1.00 95.06 189 ARG A N 1
ATOM 1473 C CA . ARG A 1 189 ? 5.294 -8.164 -3.605 1.00 95.06 189 ARG A CA 1
ATOM 1474 C C . ARG A 1 189 ? 6.056 -8.506 -2.328 1.00 95.06 189 ARG A C 1
ATOM 1476 O O . ARG A 1 189 ? 5.831 -7.863 -1.314 1.00 95.06 189 ARG A O 1
ATOM 1483 N N . LYS A 1 190 ? 6.950 -9.499 -2.372 1.00 93.69 190 LYS A N 1
ATOM 1484 C CA . LYS A 1 190 ? 7.707 -9.948 -1.192 1.00 93.69 190 LYS A CA 1
ATOM 1485 C C . LYS A 1 190 ? 8.595 -8.848 -0.618 1.00 93.69 190 LYS A C 1
ATOM 1487 O O . LYS A 1 190 ? 8.671 -8.725 0.601 1.00 93.69 190 LYS A O 1
ATOM 1492 N N . GLU A 1 191 ? 9.250 -8.063 -1.471 1.00 91.38 191 GLU A N 1
ATOM 1493 C CA . GLU A 1 191 ? 10.081 -6.944 -1.014 1.00 91.38 191 GLU A CA 1
ATOM 1494 C C . GLU A 1 191 ? 9.226 -5.822 -0.407 1.00 91.38 191 GLU A C 1
ATOM 1496 O O . GLU A 1 191 ? 9.541 -5.339 0.679 1.00 91.38 191 GLU A O 1
ATOM 1501 N N . LEU A 1 192 ? 8.091 -5.476 -1.026 1.00 94.25 192 LEU A N 1
ATOM 1502 C CA . LEU A 1 192 ? 7.138 -4.514 -0.457 1.00 94.25 192 LEU A CA 1
ATOM 1503 C C . LEU A 1 192 ? 6.579 -4.987 0.893 1.00 94.25 192 LEU A C 1
ATOM 1505 O O . LEU A 1 192 ? 6.539 -4.217 1.851 1.00 94.25 192 LEU A O 1
ATOM 1509 N N . ASP A 1 193 ? 6.190 -6.259 0.997 1.00 94.69 193 ASP A N 1
ATOM 1510 C CA . ASP A 1 193 ? 5.686 -6.844 2.241 1.00 94.69 193 ASP A CA 1
ATOM 1511 C C . ASP A 1 193 ? 6.765 -6.821 3.332 1.00 94.69 193 ASP A C 1
ATOM 1513 O O . ASP A 1 193 ? 6.465 -6.544 4.491 1.00 94.69 193 ASP A O 1
ATOM 1517 N N . LYS A 1 194 ? 8.034 -7.070 2.978 1.00 91.31 194 LYS A N 1
ATOM 1518 C CA . LYS A 1 194 ? 9.172 -6.965 3.901 1.00 91.31 194 LYS A CA 1
ATOM 1519 C C . LYS A 1 194 ? 9.344 -5.534 4.416 1.00 91.31 194 LYS A C 1
ATOM 1521 O O . LYS A 1 194 ? 9.542 -5.368 5.618 1.00 91.31 194 LYS A O 1
ATOM 1526 N N . MET A 1 195 ? 9.241 -4.534 3.539 1.00 90.00 195 MET A N 1
ATOM 1527 C CA . MET A 1 195 ? 9.342 -3.113 3.900 1.00 90.00 195 MET A CA 1
ATOM 1528 C C . MET A 1 195 ? 8.195 -2.665 4.810 1.00 90.00 195 MET A C 1
ATOM 1530 O O . MET A 1 195 ? 8.430 -1.980 5.799 1.00 90.00 195 MET A O 1
ATOM 1534 N N . LEU A 1 196 ? 6.964 -3.095 4.523 1.00 92.31 196 LEU A N 1
ATOM 1535 C CA . LEU A 1 196 ? 5.775 -2.724 5.300 1.00 92.31 196 LEU A CA 1
ATOM 1536 C C . LEU A 1 196 ? 5.541 -3.613 6.534 1.00 92.31 196 LEU A C 1
ATOM 1538 O O . LEU A 1 196 ? 4.644 -3.342 7.335 1.00 92.31 196 LEU A O 1
ATOM 1542 N N . LYS A 1 197 ? 6.338 -4.673 6.723 1.00 93.31 197 LYS A N 1
ATOM 1543 C CA . LYS A 1 197 ? 6.190 -5.628 7.833 1.00 93.31 197 LYS A CA 1
ATOM 1544 C C . LYS A 1 197 ? 6.246 -4.967 9.214 1.00 93.31 197 LYS A C 1
ATOM 1546 O O . LYS A 1 197 ? 5.443 -5.373 10.053 1.00 93.31 197 LYS A O 1
ATOM 1551 N N . PRO A 1 198 ? 7.149 -4.011 9.505 1.00 90.69 198 PRO A N 1
ATOM 1552 C CA . PRO A 1 198 ? 7.192 -3.392 10.831 1.00 90.69 198 PRO A CA 1
ATOM 1553 C C . PRO A 1 198 ? 5.926 -2.591 11.127 1.00 90.69 198 PRO A C 1
ATOM 1555 O O . PRO A 1 198 ? 5.314 -2.807 12.167 1.00 90.69 198 PRO A O 1
ATOM 1558 N N . LEU A 1 199 ? 5.439 -1.821 10.150 1.00 89.19 199 LEU A N 1
ATOM 1559 C CA . LEU A 1 199 ? 4.165 -1.114 10.266 1.00 89.19 199 LEU A CA 1
ATOM 1560 C C . LEU A 1 199 ? 2.989 -2.074 10.487 1.00 89.19 199 LEU A C 1
ATOM 1562 O O . LEU A 1 199 ? 2.139 -1.838 11.342 1.00 89.19 199 LEU A O 1
ATOM 1566 N N . LYS A 1 200 ? 2.960 -3.197 9.757 1.00 93.19 200 LYS A N 1
ATOM 1567 C CA . LYS A 1 200 ? 1.948 -4.238 9.960 1.00 93.19 200 LYS A CA 1
ATOM 1568 C C . LYS A 1 200 ? 1.993 -4.824 11.375 1.00 93.19 200 LYS A C 1
ATOM 1570 O O . LYS A 1 200 ? 0.943 -5.004 11.977 1.00 93.19 200 LYS A O 1
ATOM 1575 N N . LYS A 1 201 ? 3.182 -5.121 11.910 1.00 92.06 201 LYS A N 1
ATOM 1576 C CA . LYS A 1 201 ? 3.325 -5.653 13.276 1.00 92.06 201 LYS A CA 1
ATOM 1577 C C . LYS A 1 201 ? 2.770 -4.691 14.323 1.00 92.06 201 LYS A C 1
ATOM 1579 O O . LYS A 1 201 ? 2.116 -5.143 15.257 1.00 92.06 201 LYS A O 1
ATOM 1584 N N . ASP A 1 202 ? 3.020 -3.396 14.158 1.00 86.12 202 ASP A N 1
ATOM 1585 C CA . ASP A 1 202 ? 2.523 -2.380 15.084 1.00 86.12 202 ASP A CA 1
ATOM 1586 C C . ASP A 1 202 ? 0.996 -2.277 15.032 1.00 86.12 202 ASP A C 1
ATOM 1588 O O . ASP A 1 202 ? 0.345 -2.268 16.077 1.00 86.12 202 ASP A O 1
ATOM 1592 N N . VAL A 1 203 ? 0.419 -2.277 13.825 1.00 88.69 203 VAL A N 1
ATOM 1593 C CA . VAL A 1 203 ? -1.036 -2.323 13.617 1.00 88.69 203 VAL A CA 1
ATOM 1594 C C . VAL A 1 203 ? -1.647 -3.571 14.258 1.00 88.69 203 VAL A C 1
ATOM 1596 O O . VAL A 1 203 ? -2.602 -3.456 15.023 1.00 88.69 203 VAL A O 1
ATOM 1599 N N . ASP A 1 204 ? -1.090 -4.752 13.977 1.00 91.12 204 ASP A N 1
ATOM 1600 C CA . ASP A 1 204 ? -1.616 -6.029 14.469 1.00 91.12 204 ASP A CA 1
ATOM 1601 C C . ASP A 1 204 ? -1.583 -6.090 16.008 1.00 91.12 204 ASP A C 1
ATOM 1603 O O . ASP A 1 204 ? -2.556 -6.528 16.623 1.00 91.12 204 ASP A O 1
ATOM 1607 N N . LYS A 1 205 ? -0.502 -5.603 16.637 1.00 89.06 205 LYS A N 1
ATOM 1608 C CA . LYS A 1 205 ? -0.361 -5.573 18.101 1.00 89.06 205 LYS A CA 1
ATOM 1609 C C . LYS A 1 205 ? -1.470 -4.748 18.759 1.00 89.06 205 LYS A C 1
ATOM 1611 O O . LYS A 1 205 ? -2.152 -5.234 19.656 1.00 89.06 205 LYS A O 1
ATOM 1616 N N . HIS A 1 206 ? -1.656 -3.507 18.320 1.00 84.19 206 HIS A N 1
ATOM 1617 C CA . HIS A 1 206 ? -2.655 -2.617 18.920 1.00 84.19 206 HIS A CA 1
ATOM 1618 C C . HIS A 1 206 ? -4.089 -3.065 18.630 1.00 84.19 206 HIS A C 1
ATOM 1620 O O . HIS A 1 206 ? -4.960 -2.934 19.488 1.00 84.19 206 HIS A O 1
ATOM 1626 N N . GLU A 1 207 ? -4.346 -3.626 17.447 1.00 88.88 207 GLU A N 1
ATOM 1627 C CA . GLU A 1 207 ? -5.657 -4.186 17.109 1.00 88.88 207 GLU A CA 1
ATOM 1628 C C . GLU A 1 207 ? -5.993 -5.400 17.987 1.00 88.88 207 GLU A C 1
ATOM 1630 O O . GLU A 1 207 ? -7.130 -5.544 18.440 1.00 88.88 207 GLU A O 1
ATOM 1635 N N . GLU A 1 208 ? -5.017 -6.272 18.256 1.00 90.69 208 GLU A N 1
ATOM 1636 C CA . GLU A 1 208 ? -5.205 -7.416 19.144 1.00 90.69 208 GLU A CA 1
ATOM 1637 C C . GLU A 1 208 ? -5.577 -6.969 20.562 1.00 90.69 208 GLU A C 1
ATOM 1639 O O . GLU A 1 208 ? -6.537 -7.493 21.141 1.00 90.69 208 GLU A O 1
ATOM 1644 N N . GLU A 1 209 ? -4.867 -5.975 21.098 1.00 86.44 209 GLU A N 1
ATOM 1645 C CA . GLU A 1 209 ? -5.172 -5.413 22.410 1.00 86.44 209 GLU A CA 1
ATOM 1646 C C . GLU A 1 209 ? -6.561 -4.743 22.432 1.00 86.44 209 GLU A C 1
ATOM 1648 O O . GLU A 1 209 ? -7.347 -4.993 23.352 1.00 86.44 209 GLU A O 1
ATOM 1653 N N . ALA A 1 210 ? -6.922 -3.988 21.386 1.00 83.81 210 ALA A N 1
ATOM 1654 C CA . ALA A 1 210 ? -8.240 -3.363 21.263 1.00 83.81 210 ALA A CA 1
ATOM 1655 C C . ALA A 1 210 ? -9.364 -4.407 21.205 1.00 83.81 210 ALA A C 1
ATOM 1657 O O . ALA A 1 210 ? -10.390 -4.267 21.876 1.00 83.81 210 ALA A O 1
ATOM 1658 N N . ARG A 1 211 ? -9.165 -5.498 20.456 1.00 89.56 211 ARG A N 1
ATOM 1659 C CA . ARG A 1 211 ? -10.122 -6.609 20.362 1.00 89.56 211 ARG A CA 1
ATOM 1660 C C . ARG A 1 211 ? -10.284 -7.334 21.695 1.00 89.56 211 ARG A C 1
ATOM 1662 O O . ARG A 1 211 ? -11.402 -7.728 22.035 1.00 89.56 211 ARG A O 1
ATOM 1669 N N . LYS A 1 212 ? -9.196 -7.521 22.450 1.00 92.06 212 LYS A N 1
ATOM 1670 C CA . LYS A 1 212 ? -9.249 -8.099 23.799 1.00 92.06 212 LYS A CA 1
ATOM 1671 C C . LYS A 1 212 ? -10.082 -7.214 24.729 1.00 92.06 212 LYS A C 1
ATOM 1673 O O . LYS A 1 212 ? -11.037 -7.705 25.322 1.00 92.06 212 LYS A O 1
ATOM 1678 N N . ASN A 1 213 ? -9.802 -5.914 24.757 1.00 83.94 213 ASN A N 1
ATOM 1679 C CA . ASN A 1 213 ? -10.551 -4.950 25.564 1.00 83.94 213 ASN A CA 1
ATOM 1680 C C . ASN A 1 213 ? -12.039 -4.879 25.175 1.00 83.94 213 ASN A C 1
ATOM 1682 O O . ASN A 1 213 ? -12.909 -4.806 26.041 1.00 83.94 213 ASN A O 1
ATOM 1686 N N . GLU A 1 214 ? -12.364 -4.970 23.884 1.00 88.06 214 GLU A N 1
ATOM 1687 C CA . GLU A 1 214 ? -13.753 -5.015 23.420 1.00 88.06 214 GLU A CA 1
ATOM 1688 C C . GLU A 1 214 ? -14.467 -6.311 23.847 1.00 88.06 214 GLU A C 1
ATOM 1690 O O . GLU A 1 214 ? -15.636 -6.285 24.241 1.00 88.06 214 GLU A O 1
ATOM 1695 N N . LYS A 1 215 ? -13.770 -7.453 23.795 1.00 93.31 215 LYS A N 1
ATOM 1696 C CA . LYS A 1 215 ? -14.298 -8.739 24.268 1.00 93.31 215 LYS A CA 1
ATOM 1697 C C . LYS A 1 215 ? -14.578 -8.702 25.769 1.00 93.31 215 LYS A C 1
ATOM 1699 O O . LYS A 1 215 ? -15.660 -9.122 26.181 1.00 93.31 215 LYS A O 1
ATOM 1704 N N . ASP A 1 216 ? -13.644 -8.178 26.554 1.00 88.19 216 ASP A N 1
ATOM 1705 C CA . ASP A 1 216 ? -13.793 -8.064 28.004 1.00 88.19 216 ASP A CA 1
ATOM 1706 C C . ASP A 1 216 ? -14.934 -7.092 28.353 1.00 88.19 216 ASP A C 1
ATOM 1708 O O . ASP A 1 216 ? -15.782 -7.409 29.187 1.00 88.19 216 ASP A O 1
ATOM 1712 N N . SER A 1 217 ? -15.072 -5.984 27.613 1.00 88.94 217 SER A N 1
ATOM 1713 C CA . SER A 1 217 ? -16.179 -5.039 27.801 1.00 88.94 217 SER A CA 1
ATOM 1714 C C . SER A 1 217 ? -17.545 -5.677 27.539 1.00 88.94 217 SER A C 1
ATOM 1716 O O . SER A 1 217 ? -18.497 -5.476 28.301 1.00 88.94 217 SER A O 1
ATOM 1718 N N . LYS A 1 218 ? -17.658 -6.499 26.487 1.00 93.38 218 LYS A N 1
ATOM 1719 C CA . LYS A 1 218 ? -18.887 -7.252 26.189 1.00 93.38 218 LYS A CA 1
ATOM 1720 C C . LYS A 1 218 ? -19.198 -8.276 27.280 1.00 93.38 218 LYS A C 1
ATOM 1722 O O . LYS A 1 218 ? -20.367 -8.445 27.629 1.00 93.38 218 LYS A O 1
ATOM 1727 N N . ALA A 1 219 ? -18.179 -8.943 27.825 1.00 94.19 219 ALA A N 1
ATOM 1728 C CA . ALA A 1 219 ? -18.344 -9.878 28.934 1.00 94.19 219 ALA A CA 1
ATOM 1729 C C . ALA A 1 219 ? -18.843 -9.165 30.203 1.00 94.19 219 ALA A C 1
ATOM 1731 O O . ALA A 1 219 ? -19.845 -9.590 30.775 1.00 94.19 219 ALA A O 1
ATOM 1732 N N . ASN A 1 220 ? -18.229 -8.037 30.563 1.00 87.12 220 ASN A N 1
ATOM 1733 C CA . ASN A 1 220 ? -18.629 -7.215 31.706 1.00 87.12 220 ASN A CA 1
ATOM 1734 C C . ASN A 1 220 ? -20.047 -6.648 31.534 1.00 87.12 220 ASN A C 1
ATOM 1736 O O . ASN A 1 220 ? -20.858 -6.712 32.451 1.00 87.12 220 ASN A O 1
ATOM 1740 N N . THR A 1 221 ? -20.410 -6.191 30.331 1.00 90.44 221 THR A N 1
ATOM 1741 C CA . THR A 1 221 ? -21.784 -5.743 30.029 1.00 90.44 221 THR A CA 1
ATOM 1742 C C . THR A 1 221 ? -22.804 -6.869 30.220 1.00 90.44 221 THR A C 1
ATOM 1744 O O . THR A 1 221 ? -23.877 -6.664 30.786 1.00 90.44 221 THR A O 1
ATOM 1747 N N . LYS A 1 222 ? -22.476 -8.084 29.762 1.00 95.94 222 LYS A N 1
ATOM 1748 C CA . LYS A 1 222 ? -23.341 -9.257 29.931 1.00 95.94 222 LYS A CA 1
ATOM 1749 C C . LYS A 1 222 ? -23.516 -9.618 31.405 1.00 95.94 222 LYS A C 1
ATOM 1751 O O . LYS A 1 222 ? -24.626 -9.949 31.812 1.00 95.94 222 LYS A O 1
ATOM 1756 N N . GLU A 1 223 ? -22.443 -9.555 32.187 1.00 93.31 223 GLU A N 1
ATOM 1757 C CA . GLU A 1 223 ? -22.493 -9.839 33.619 1.00 93.31 223 GLU A CA 1
ATOM 1758 C C . GLU A 1 223 ? -23.267 -8.762 34.385 1.00 93.31 223 GLU A C 1
ATOM 1760 O O . GLU A 1 223 ? -24.118 -9.095 35.202 1.00 93.31 223 GLU A O 1
ATOM 1765 N N . ALA A 1 224 ? -23.093 -7.485 34.028 1.00 89.44 224 ALA A N 1
ATOM 1766 C CA . ALA A 1 224 ? -23.894 -6.395 34.576 1.00 89.44 224 ALA A CA 1
ATOM 1767 C C . ALA A 1 224 ? -25.399 -6.621 34.380 1.00 89.44 224 ALA A C 1
ATOM 1769 O O . ALA A 1 224 ? -26.183 -6.444 35.309 1.00 89.44 224 ALA A O 1
ATOM 1770 N N . ASN A 1 225 ? -25.805 -7.050 33.181 1.00 93.38 225 ASN A N 1
ATOM 1771 C CA . ASN A 1 225 ? -27.207 -7.343 32.889 1.00 93.38 225 ASN A CA 1
ATOM 1772 C C . ASN A 1 225 ? -27.736 -8.523 33.718 1.00 93.38 225 ASN A C 1
ATOM 1774 O O . ASN A 1 225 ? -28.864 -8.466 34.197 1.00 93.38 225 ASN A O 1
ATOM 1778 N N . ARG A 1 226 ? -26.923 -9.564 33.946 1.00 95.75 226 ARG A N 1
ATOM 1779 C CA . ARG A 1 226 ? -27.298 -10.696 34.812 1.00 95.75 226 ARG A CA 1
ATOM 1780 C C . ARG A 1 226 ? -27.474 -10.275 36.268 1.00 95.75 226 ARG A C 1
ATOM 1782 O O . ARG A 1 226 ? -28.464 -10.656 36.885 1.00 95.75 226 ARG A O 1
ATOM 1789 N N . SER A 1 227 ? -26.551 -9.476 36.800 1.00 90.88 227 SER A N 1
ATOM 1790 C CA . SER A 1 227 ? -26.643 -8.947 38.165 1.00 90.88 227 SER A CA 1
ATOM 1791 C C . SER A 1 227 ? -27.844 -8.007 38.335 1.00 90.88 227 SER A C 1
ATOM 1793 O O . SER A 1 227 ? -28.513 -8.050 39.363 1.00 90.88 227 SER A O 1
ATOM 1795 N N . GLU A 1 228 ? -28.188 -7.211 37.318 1.00 92.56 228 GLU A N 1
ATOM 1796 C CA . GLU A 1 228 ? -29.407 -6.387 37.315 1.00 92.56 228 GLU A CA 1
ATOM 1797 C C . GLU A 1 228 ? -30.683 -7.248 37.298 1.00 92.56 228 GLU A C 1
ATOM 1799 O O . GLU A 1 228 ? -31.628 -6.993 38.045 1.00 92.56 228 GLU A O 1
ATOM 1804 N N . GLU A 1 229 ? -30.723 -8.301 36.475 1.00 96.12 229 GLU A N 1
ATOM 1805 C CA . GLU A 1 229 ? -31.829 -9.264 36.478 1.00 96.12 229 GLU A CA 1
ATOM 1806 C C . GLU A 1 229 ? -31.985 -9.948 37.841 1.00 96.12 229 GLU A C 1
ATOM 1808 O O . GLU A 1 229 ? -33.110 -10.116 38.317 1.00 96.12 229 GLU A O 1
ATOM 1813 N N . GLU A 1 230 ? -30.878 -10.324 38.484 1.00 94.69 230 GLU A N 1
ATOM 1814 C CA . GLU A 1 230 ? -30.889 -10.893 39.829 1.00 94.69 230 GLU A CA 1
ATOM 1815 C C . GLU A 1 230 ? -31.402 -9.888 40.863 1.00 94.69 230 GLU A C 1
ATOM 1817 O O . GLU A 1 230 ? -32.304 -10.230 41.628 1.00 94.69 230 GLU A O 1
ATOM 1822 N N . ALA A 1 231 ? -30.923 -8.641 40.836 1.00 90.88 231 ALA A N 1
ATOM 1823 C CA . ALA A 1 231 ? -31.424 -7.573 41.698 1.00 90.88 231 ALA A CA 1
ATOM 1824 C C . ALA A 1 231 ? -32.944 -7.407 41.556 1.00 90.88 231 ALA A C 1
ATOM 1826 O O . ALA A 1 231 ? -33.671 -7.419 42.548 1.00 90.88 231 ALA A O 1
ATOM 1827 N N . ASN A 1 232 ? -33.452 -7.369 40.323 1.00 94.38 232 ASN A N 1
ATOM 1828 C CA . ASN A 1 232 ? -34.887 -7.269 40.061 1.00 94.38 232 ASN A CA 1
ATOM 1829 C C . ASN A 1 232 ? -35.671 -8.483 40.596 1.00 94.38 232 ASN A C 1
ATOM 1831 O O . ASN A 1 232 ? -36.809 -8.336 41.048 1.00 94.38 232 ASN A O 1
ATOM 1835 N N . ARG A 1 233 ? -35.088 -9.692 40.587 1.00 96.44 233 ARG A N 1
ATOM 1836 C CA . ARG A 1 233 ? -35.693 -10.873 41.233 1.00 96.44 233 ARG A CA 1
ATOM 1837 C C . ARG A 1 233 ? -35.707 -10.738 42.756 1.00 96.44 233 ARG A C 1
ATOM 1839 O O . ARG A 1 233 ? -36.731 -11.044 43.362 1.00 96.44 233 ARG A O 1
ATOM 1846 N N . GLN A 1 234 ? -34.617 -10.269 43.370 1.00 93.62 234 GLN A N 1
ATOM 1847 C CA . GLN A 1 234 ? -34.551 -10.043 44.820 1.00 93.62 234 GLN A CA 1
ATOM 1848 C C . GLN A 1 234 ? -35.561 -8.979 45.267 1.00 93.62 234 GLN A C 1
ATOM 1850 O O . GLN A 1 234 ? -36.259 -9.192 46.253 1.00 93.62 234 GLN A O 1
ATOM 1855 N N . GLN A 1 235 ? -35.724 -7.899 44.499 1.00 94.25 235 GLN A N 1
ATOM 1856 C CA . GLN A 1 235 ? -36.717 -6.856 44.762 1.00 94.25 235 GLN A CA 1
ATOM 1857 C C . GLN A 1 235 ? -38.155 -7.398 44.729 1.00 94.25 235 GLN A C 1
ATOM 1859 O O . GLN A 1 235 ? -38.954 -7.095 45.614 1.00 94.25 235 GLN A O 1
ATOM 1864 N N . LYS A 1 236 ? -38.489 -8.254 43.753 1.00 96.19 236 LYS A N 1
ATOM 1865 C CA . LYS A 1 236 ? -39.805 -8.919 43.709 1.00 96.19 236 LYS A CA 1
ATOM 1866 C C . LYS A 1 236 ? -40.035 -9.826 44.925 1.00 96.19 236 LYS A C 1
ATOM 1868 O O . LYS A 1 236 ? -41.133 -9.856 45.472 1.00 96.19 236 LYS A O 1
ATOM 1873 N N . MET A 1 237 ? -39.006 -10.555 45.361 1.00 92.69 237 MET A N 1
ATOM 1874 C CA . MET A 1 237 ? -39.076 -11.407 46.558 1.00 92.69 237 MET A CA 1
ATOM 1875 C C . MET A 1 237 ? -39.185 -10.592 47.852 1.00 92.69 237 MET A C 1
ATOM 1877 O O . MET A 1 237 ? -39.875 -11.015 48.777 1.00 92.69 237 MET A O 1
ATOM 1881 N N . LEU A 1 238 ? -38.517 -9.438 47.925 1.00 91.62 238 LEU A N 1
ATOM 1882 C CA . LEU A 1 238 ? -38.636 -8.477 49.019 1.00 91.62 238 LEU A CA 1
ATOM 1883 C C . LEU A 1 238 ? -40.094 -8.030 49.172 1.00 91.62 238 LEU A C 1
ATOM 1885 O O . LEU A 1 238 ? -40.683 -8.276 50.222 1.00 91.62 238 LEU A O 1
ATOM 1889 N N . GLN A 1 239 ? -40.686 -7.495 48.099 1.00 93.38 239 GLN A N 1
ATOM 1890 C CA . GLN A 1 239 ? -42.079 -7.031 48.076 1.00 93.38 239 GLN A CA 1
ATOM 1891 C C . GLN A 1 239 ? -43.048 -8.133 48.526 1.00 93.38 239 GLN A C 1
ATOM 1893 O O . GLN A 1 239 ? -43.827 -7.943 49.456 1.00 93.38 239 GLN A O 1
ATOM 1898 N N . GLY A 1 240 ? -42.921 -9.338 47.959 1.00 94.44 240 GLY A N 1
ATOM 1899 C CA . GLY A 1 240 ? -43.787 -10.461 48.326 1.00 94.44 240 GLY A CA 1
ATOM 1900 C C . GLY A 1 240 ? -43.605 -10.977 49.763 1.00 94.44 240 GLY A C 1
ATOM 1901 O O . GLY A 1 240 ? -44.508 -11.624 50.293 1.00 94.44 240 GLY A O 1
ATOM 1902 N N . ASN A 1 241 ? -42.457 -10.739 50.409 1.00 90.12 241 ASN A N 1
ATOM 1903 C CA . ASN A 1 241 ? -42.247 -11.080 51.822 1.00 90.12 241 ASN A CA 1
ATOM 1904 C C . ASN A 1 241 ? -42.753 -9.984 52.766 1.00 90.12 241 ASN A C 1
ATOM 1906 O O . ASN A 1 241 ? -43.264 -10.316 53.836 1.00 90.12 241 ASN A O 1
ATOM 1910 N N . GLU A 1 242 ? -42.627 -8.711 52.383 1.00 89.06 242 GLU A N 1
ATOM 1911 C CA . GLU A 1 242 ? -43.194 -7.576 53.122 1.00 89.06 242 GLU A CA 1
ATOM 1912 C C . GLU A 1 242 ? -44.721 -7.682 53.187 1.00 89.06 242 GLU A C 1
ATOM 1914 O O . GLU A 1 242 ? -45.289 -7.618 54.275 1.00 89.06 242 GLU A O 1
ATOM 1919 N N . GLU A 1 243 ? -45.370 -7.985 52.059 1.00 94.44 243 GLU A N 1
ATOM 1920 C CA . GLU A 1 243 ? -46.820 -8.222 51.979 1.00 94.44 243 GLU A CA 1
ATOM 1921 C C . GLU A 1 243 ? -47.299 -9.362 52.894 1.00 94.44 243 GLU A C 1
ATOM 1923 O O . GLU A 1 243 ? -48.413 -9.330 53.412 1.00 94.44 243 GLU A O 1
ATOM 1928 N N . LYS A 1 244 ? -46.449 -10.369 53.130 1.00 95.12 244 LYS A N 1
ATOM 1929 C CA . LYS A 1 244 ? -46.742 -11.524 53.998 1.00 95.12 244 LYS A CA 1
ATOM 1930 C C . LYS A 1 244 ? -46.328 -11.318 55.460 1.00 95.12 244 LYS A C 1
ATOM 1932 O O . LYS A 1 244 ? -46.469 -12.239 56.261 1.00 95.12 244 LYS A O 1
ATOM 1937 N N . GLY A 1 245 ? -45.774 -10.157 55.819 1.00 93.75 245 GLY A N 1
ATOM 1938 C CA . GLY A 1 245 ? -45.286 -9.868 57.173 1.00 93.75 245 GLY A CA 1
ATOM 1939 C C . GLY A 1 245 ? -43.997 -10.608 57.567 1.00 93.75 245 GLY A C 1
ATOM 1940 O O . GLY A 1 245 ? -43.644 -10.662 58.744 1.00 93.75 245 GLY A O 1
ATOM 1941 N N . HIS A 1 246 ? -43.254 -11.181 56.614 1.00 93.19 246 HIS A N 1
ATOM 1942 C CA . HIS A 1 246 ? -42.005 -11.911 56.869 1.00 93.19 246 HIS A CA 1
ATOM 1943 C C . HIS A 1 246 ? -40.782 -10.981 56.921 1.00 93.19 246 HIS A C 1
ATOM 1945 O O . HIS A 1 246 ? -39.835 -11.125 56.141 1.00 93.19 246 HIS A O 1
ATOM 1951 N N . LEU A 1 247 ? -40.777 -10.046 57.874 1.00 88.75 247 LEU A N 1
ATOM 1952 C CA . LEU A 1 247 ? -39.796 -8.953 57.960 1.00 88.75 247 LEU A CA 1
ATOM 1953 C C . LEU A 1 247 ? -38.325 -9.419 57.972 1.00 88.75 247 LEU A C 1
ATOM 1955 O O . LEU A 1 247 ? -37.479 -8.811 57.321 1.00 88.75 247 LEU A O 1
ATOM 1959 N N . GLY A 1 248 ? -38.009 -10.537 58.637 1.00 90.75 248 GLY A N 1
ATOM 1960 C CA . GLY A 1 248 ? -36.640 -11.073 58.660 1.00 90.75 248 GLY A CA 1
ATOM 1961 C C . GLY A 1 248 ? -36.141 -11.555 57.290 1.00 90.75 248 GLY A C 1
ATOM 1962 O O . GLY A 1 248 ? -34.985 -11.340 56.938 1.00 90.75 248 GLY A O 1
ATOM 1963 N N . ARG A 1 249 ? -37.015 -12.166 56.476 1.00 88.69 249 ARG A N 1
ATOM 1964 C CA . ARG A 1 249 ? -36.664 -12.593 55.107 1.00 88.69 249 ARG A CA 1
ATOM 1965 C C . ARG A 1 249 ? -36.591 -11.402 54.158 1.00 88.69 249 ARG A C 1
ATOM 1967 O O . ARG A 1 249 ? -35.713 -11.376 53.299 1.00 88.69 249 ARG A O 1
ATOM 1974 N N . ALA A 1 250 ? -37.474 -10.419 54.339 1.00 87.88 250 ALA A N 1
ATOM 1975 C CA . ALA A 1 250 ? -37.442 -9.162 53.601 1.00 87.88 250 ALA A CA 1
ATOM 1976 C C . ALA A 1 250 ? -36.072 -8.470 53.741 1.00 87.88 250 ALA A C 1
ATOM 1978 O O . ALA A 1 250 ? -35.437 -8.173 52.733 1.00 87.88 250 ALA A O 1
ATOM 1979 N N . ALA A 1 251 ? -35.543 -8.337 54.963 1.00 90.62 251 ALA A N 1
ATOM 1980 C CA . ALA A 1 251 ? -34.224 -7.737 55.189 1.00 90.62 251 ALA A CA 1
ATOM 1981 C C . ALA A 1 251 ? -33.096 -8.425 54.387 1.00 90.62 251 ALA A C 1
ATOM 1983 O O . ALA A 1 251 ? -32.320 -7.748 53.715 1.00 90.62 251 ALA A O 1
ATOM 1984 N N . ILE A 1 252 ? -33.067 -9.764 54.362 1.00 92.81 252 ILE A N 1
ATOM 1985 C CA . ILE A 1 252 ? -32.070 -10.537 53.597 1.00 92.81 252 ILE A CA 1
ATOM 1986 C C . ILE A 1 252 ? -32.184 -10.261 52.089 1.00 92.81 252 ILE A C 1
ATOM 1988 O O . ILE A 1 252 ? -31.173 -10.097 51.404 1.00 92.81 252 ILE A O 1
ATOM 1992 N N . HIS A 1 253 ? -33.405 -10.215 51.546 1.00 89.31 253 HIS A N 1
ATOM 1993 C CA . HIS A 1 253 ? -33.613 -9.927 50.124 1.00 89.31 253 HIS A CA 1
ATOM 1994 C C . HIS A 1 253 ? -33.201 -8.498 49.757 1.00 89.31 253 HIS A C 1
ATOM 1996 O O . HIS A 1 253 ? -32.628 -8.302 48.687 1.00 89.31 253 HIS A O 1
ATOM 2002 N N . LYS A 1 254 ? -33.413 -7.527 50.651 1.00 92.69 254 LYS A N 1
ATOM 2003 C CA . LYS A 1 254 ? -32.967 -6.139 50.470 1.00 92.69 254 LYS A CA 1
ATOM 2004 C C . LYS A 1 254 ? -31.442 -6.024 50.403 1.00 92.69 254 LYS A C 1
ATOM 2006 O O . LYS A 1 254 ? -30.914 -5.356 49.519 1.00 92.69 254 LYS A O 1
ATOM 2011 N N . GLU A 1 255 ? -30.723 -6.701 51.299 1.00 93.38 255 GLU A N 1
ATOM 2012 C CA . GLU A 1 255 ? -29.252 -6.724 51.273 1.00 93.38 255 GLU A CA 1
ATOM 2013 C C . GLU A 1 255 ? -28.715 -7.367 49.988 1.00 93.38 255 GLU A C 1
ATOM 2015 O O . GLU A 1 255 ? -27.810 -6.826 49.351 1.00 93.38 255 GLU A O 1
ATOM 2020 N N . ARG A 1 256 ? -29.309 -8.490 49.559 1.00 93.31 256 ARG A N 1
ATOM 2021 C CA . ARG A 1 256 ? -28.932 -9.163 48.305 1.00 93.31 256 ARG A CA 1
ATOM 2022 C C . ARG A 1 256 ? -29.221 -8.310 47.077 1.00 93.31 256 ARG A C 1
ATOM 2024 O O . ARG A 1 256 ? -28.381 -8.238 46.191 1.00 93.31 256 ARG A O 1
ATOM 2031 N N . GLU A 1 257 ? -30.378 -7.652 47.028 1.00 95.12 257 GLU A N 1
ATOM 2032 C CA . GLU A 1 257 ? -30.722 -6.719 45.953 1.00 95.12 257 GLU A CA 1
ATOM 2033 C C . GLU A 1 257 ? -29.673 -5.607 45.835 1.00 95.12 257 GLU A C 1
ATOM 2035 O O . GLU A 1 257 ? -29.139 -5.375 44.749 1.00 95.12 257 GLU A O 1
ATOM 2040 N N . ALA A 1 258 ? -29.335 -4.958 46.954 1.00 93.69 258 ALA A N 1
ATOM 2041 C CA . ALA A 1 258 ? -28.335 -3.898 46.985 1.00 93.69 258 ALA A CA 1
ATOM 2042 C C . ALA A 1 258 ? -26.955 -4.397 46.520 1.00 93.69 258 ALA A C 1
ATOM 2044 O O . ALA A 1 258 ? -26.302 -3.729 45.714 1.00 93.69 258 ALA A O 1
ATOM 2045 N N . ALA A 1 259 ? -26.535 -5.588 46.963 1.00 93.69 259 ALA A N 1
ATOM 2046 C CA . ALA A 1 259 ? -25.288 -6.212 46.526 1.00 93.69 259 ALA A CA 1
ATOM 2047 C C . ALA A 1 259 ? -25.286 -6.498 45.013 1.00 93.69 259 ALA A C 1
ATOM 2049 O O . ALA A 1 259 ? -24.339 -6.119 44.321 1.00 93.69 259 ALA A O 1
ATOM 2050 N N . SER A 1 260 ? -26.361 -7.083 44.473 1.00 91.44 260 SER A N 1
ATOM 2051 C CA . SER A 1 260 ? -26.494 -7.360 43.038 1.00 91.44 260 SER A CA 1
ATOM 2052 C C . SER A 1 260 ? -26.508 -6.077 42.195 1.00 91.44 260 SER A C 1
ATOM 2054 O O . SER A 1 260 ? -25.847 -6.028 41.158 1.00 91.44 260 SER A O 1
ATOM 2056 N N . ARG A 1 261 ? -27.180 -5.000 42.638 1.00 93.69 261 ARG A N 1
ATOM 2057 C CA . ARG A 1 261 ? -27.129 -3.695 41.943 1.00 93.69 261 ARG A CA 1
ATOM 2058 C C . ARG A 1 261 ? -25.737 -3.075 41.978 1.00 93.69 261 ARG A C 1
ATOM 2060 O O . ARG A 1 261 ? -25.278 -2.553 40.964 1.00 93.69 261 ARG A O 1
ATOM 2067 N N . SER A 1 262 ? -25.058 -3.146 43.122 1.00 94.38 262 SER A N 1
ATOM 2068 C CA . SER A 1 262 ? -23.685 -2.655 43.260 1.00 94.38 262 SER A CA 1
ATOM 2069 C C . SER A 1 262 ? -22.732 -3.406 42.324 1.00 94.38 262 SER A C 1
ATOM 2071 O O . SER A 1 262 ? -21.960 -2.779 41.597 1.00 94.38 262 SER A O 1
ATOM 2073 N N . GLN A 1 263 ? -22.853 -4.735 42.248 1.00 92.75 263 GLN A N 1
ATOM 2074 C CA . GLN A 1 263 ? -22.102 -5.555 41.298 1.00 92.75 263 GLN A CA 1
ATOM 2075 C C . GLN A 1 263 ? -22.424 -5.181 39.845 1.00 92.75 263 GLN A C 1
ATOM 2077 O O . GLN A 1 263 ? -21.502 -5.010 39.048 1.00 92.75 263 GLN A O 1
ATOM 2082 N N . ALA A 1 264 ? -23.704 -5.001 39.497 1.00 87.56 264 ALA A N 1
ATOM 2083 C CA . ALA A 1 264 ? -24.110 -4.586 38.155 1.00 87.56 264 ALA A CA 1
ATOM 2084 C C . ALA A 1 264 ? -23.463 -3.253 37.751 1.00 87.56 264 ALA A C 1
ATOM 2086 O O . ALA A 1 264 ? -22.920 -3.134 36.651 1.00 87.56 264 ALA A O 1
ATOM 2087 N N . GLN A 1 265 ? -23.466 -2.272 38.658 1.00 94.88 265 GLN A N 1
ATOM 2088 C CA . GLN A 1 265 ? -22.838 -0.975 38.431 1.00 94.88 265 GLN A CA 1
ATOM 2089 C C . GLN A 1 265 ? -21.321 -1.102 38.234 1.00 94.88 265 GLN A C 1
ATOM 2091 O O . GLN A 1 265 ? -20.802 -0.615 37.232 1.00 94.88 265 GLN A O 1
ATOM 2096 N N . ALA A 1 266 ? -20.625 -1.835 39.109 1.00 93.00 266 ALA A N 1
ATOM 2097 C CA . ALA A 1 266 ? -19.182 -2.058 38.986 1.00 93.00 266 ALA A CA 1
ATOM 2098 C C . ALA A 1 266 ? -18.804 -2.716 37.644 1.00 93.00 266 ALA A C 1
ATOM 2100 O O . ALA A 1 266 ? -17.812 -2.343 37.016 1.00 93.00 266 ALA A O 1
ATOM 2101 N N . GLN A 1 267 ? -19.621 -3.659 37.163 1.00 90.12 267 GLN A N 1
ATOM 2102 C CA . GLN A 1 267 ? -19.425 -4.305 35.865 1.00 90.12 267 GLN A CA 1
ATOM 2103 C C . GLN A 1 267 ? -19.678 -3.347 34.684 1.00 90.12 267 GLN A C 1
ATOM 2105 O O . GLN A 1 267 ? -18.927 -3.373 33.706 1.00 90.12 267 GLN A O 1
ATOM 2110 N N . ARG A 1 268 ? -20.674 -2.448 34.764 1.00 90.56 268 ARG A N 1
ATOM 2111 C CA . ARG A 1 268 ? -20.886 -1.388 33.750 1.00 90.56 268 ARG A CA 1
ATOM 2112 C C . ARG A 1 268 ? -19.718 -0.408 33.697 1.00 90.56 268 ARG A C 1
ATOM 2114 O O . ARG A 1 268 ? -19.272 -0.042 32.605 1.00 90.56 268 ARG A O 1
ATOM 2121 N N . ASP A 1 269 ? -19.202 -0.015 34.855 1.00 92.25 269 ASP A N 1
ATOM 2122 C CA . ASP A 1 269 ? -18.064 0.897 34.952 1.00 92.25 269 ASP A CA 1
ATOM 2123 C C . ASP A 1 269 ? -16.801 0.254 34.364 1.00 92.25 269 ASP A C 1
ATOM 2125 O O . ASP A 1 269 ? -16.117 0.869 33.541 1.00 92.25 269 ASP A O 1
ATOM 2129 N N . ALA A 1 270 ? -16.548 -1.022 34.674 1.00 87.31 270 ALA A N 1
ATOM 2130 C CA . ALA A 1 270 ? -15.461 -1.795 34.077 1.00 87.31 270 ALA A CA 1
ATOM 2131 C C . ALA A 1 270 ? -15.608 -1.933 32.550 1.00 87.31 270 ALA A C 1
ATOM 2133 O O . ALA A 1 270 ? -14.641 -1.725 31.810 1.00 87.31 270 ALA A O 1
ATOM 2134 N N . ALA A 1 271 ? -16.818 -2.221 32.055 1.00 83.75 271 ALA A N 1
ATOM 2135 C CA . ALA A 1 271 ? -17.097 -2.301 30.621 1.00 83.75 271 ALA A CA 1
ATOM 2136 C C . ALA A 1 271 ? -16.833 -0.969 29.902 1.00 83.75 271 ALA A C 1
ATOM 2138 O O . ALA A 1 271 ? -16.245 -0.961 28.814 1.00 83.75 271 ALA A O 1
ATOM 2139 N N . THR A 1 272 ? -17.232 0.146 30.518 1.00 92.25 272 THR A N 1
ATOM 2140 C CA . THR A 1 272 ? -17.019 1.505 30.001 1.00 92.25 272 THR A CA 1
ATOM 2141 C C . THR A 1 272 ? -15.535 1.863 29.988 1.00 92.25 272 THR A C 1
ATOM 2143 O O . THR A 1 272 ? -15.033 2.401 28.999 1.00 92.25 272 THR A O 1
ATOM 2146 N N . ALA A 1 273 ? -14.802 1.537 31.055 1.00 91.06 273 ALA A N 1
ATOM 2147 C CA . ALA A 1 273 ? -13.361 1.755 31.128 1.00 91.06 273 ALA A CA 1
ATOM 2148 C C . ALA A 1 273 ? -12.621 0.991 30.019 1.00 91.06 273 ALA A C 1
ATOM 2150 O O . ALA A 1 273 ? -11.806 1.575 29.307 1.00 91.06 273 ALA A O 1
ATOM 2151 N N . GLN A 1 274 ? -12.957 -0.280 29.792 1.00 86.75 274 GLN A N 1
ATOM 2152 C CA . GLN A 1 274 ? -12.340 -1.089 28.736 1.00 86.75 274 GLN A CA 1
ATOM 2153 C C . GLN A 1 274 ? -12.667 -0.587 27.324 1.00 86.75 274 GLN A C 1
ATOM 2155 O O . GLN A 1 274 ? -11.785 -0.585 26.466 1.00 86.75 274 GLN A O 1
ATOM 2160 N N . GLN A 1 275 ? -13.887 -0.093 27.076 1.00 86.88 275 GLN A N 1
ATOM 2161 C CA . GLN A 1 275 ? -14.215 0.571 25.805 1.00 86.88 275 GLN A CA 1
ATOM 2162 C C . GLN A 1 275 ? -13.351 1.807 25.571 1.00 86.88 275 GLN A C 1
ATOM 2164 O O . GLN A 1 275 ? -12.851 1.998 24.463 1.00 86.88 275 GLN A O 1
ATOM 2169 N N . LYS A 1 276 ? -13.132 2.622 26.611 1.00 91.50 276 LYS A N 1
ATOM 2170 C CA . LYS A 1 276 ? -12.245 3.789 26.526 1.00 91.50 276 LYS A CA 1
ATOM 2171 C C . LYS A 1 276 ? -10.803 3.383 26.218 1.00 91.50 276 LYS A C 1
ATOM 2173 O O . LYS A 1 276 ? -10.175 4.030 25.387 1.00 91.50 276 LYS A O 1
ATOM 2178 N N . VAL A 1 277 ? -10.294 2.303 26.819 1.00 87.81 277 VAL A N 1
ATOM 2179 C CA . VAL A 1 277 ? -8.948 1.783 26.511 1.00 87.81 277 VAL A CA 1
ATOM 2180 C C . VAL A 1 277 ? -8.865 1.281 25.066 1.00 87.81 277 VAL A C 1
ATOM 2182 O O . VAL A 1 277 ? -7.933 1.647 24.357 1.00 87.81 277 VAL A O 1
ATOM 2185 N N . ALA A 1 278 ? -9.852 0.513 24.592 1.00 81.25 278 ALA A N 1
ATOM 2186 C CA . ALA A 1 278 ? -9.890 0.046 23.203 1.00 81.25 278 ALA A CA 1
ATOM 2187 C C . ALA A 1 278 ? -9.931 1.215 22.201 1.00 81.25 278 ALA A C 1
ATOM 2189 O O . ALA A 1 278 ? -9.240 1.192 21.183 1.00 81.25 278 ALA A O 1
ATOM 2190 N N . ALA A 1 279 ? -10.716 2.256 22.498 1.00 85.69 279 ALA A N 1
ATOM 2191 C CA . ALA A 1 279 ? -10.759 3.477 21.697 1.00 85.69 279 ALA A CA 1
ATOM 2192 C C . ALA A 1 279 ? -9.403 4.202 21.700 1.00 85.69 279 ALA A C 1
ATOM 2194 O O . ALA A 1 279 ? -8.905 4.557 20.634 1.00 85.69 279 ALA A O 1
ATOM 2195 N N . ALA A 1 280 ? -8.765 4.341 22.866 1.00 87.25 280 ALA A N 1
ATOM 2196 C CA . ALA A 1 280 ? -7.448 4.959 22.991 1.00 87.25 280 ALA A CA 1
ATOM 2197 C C . ALA A 1 280 ? -6.359 4.192 22.221 1.00 87.25 280 ALA A C 1
ATOM 2199 O O . ALA A 1 280 ? -5.519 4.819 21.585 1.00 87.25 280 ALA A O 1
ATOM 2200 N N . GLN A 1 281 ? -6.398 2.856 22.215 1.00 81.44 281 GLN A N 1
ATOM 2201 C CA . GLN A 1 281 ? -5.479 2.025 21.426 1.00 81.44 281 GLN A CA 1
ATOM 2202 C C . GLN A 1 281 ? -5.669 2.231 19.924 1.00 81.44 281 GLN A C 1
ATOM 2204 O O . GLN A 1 281 ? -4.699 2.404 19.193 1.00 81.44 281 GLN A O 1
ATOM 2209 N N . ARG A 1 282 ? -6.918 2.290 19.452 1.00 85.00 282 ARG A N 1
ATOM 2210 C CA . ARG A 1 282 ? -7.223 2.615 18.050 1.00 85.00 282 ARG A CA 1
ATOM 2211 C C . ARG A 1 282 ? -6.761 4.028 17.676 1.00 85.00 282 ARG A C 1
ATOM 2213 O O . ARG A 1 282 ? -6.202 4.227 16.599 1.00 85.00 282 ARG A O 1
ATOM 2220 N N . ASP A 1 283 ? -6.913 4.997 18.572 1.00 85.25 283 ASP A N 1
ATOM 2221 C CA . ASP A 1 283 ? -6.367 6.344 18.379 1.00 85.25 283 ASP A CA 1
ATOM 2222 C C . ASP A 1 283 ? -4.833 6.367 18.400 1.00 85.25 283 ASP A C 1
ATOM 2224 O O . ASP A 1 283 ? -4.211 7.135 17.663 1.00 85.25 283 ASP A O 1
ATOM 2228 N N . GLU A 1 284 ? -4.198 5.507 19.192 1.00 82.69 284 GLU A N 1
ATOM 2229 C CA . GLU A 1 284 ? -2.751 5.323 19.162 1.00 82.69 284 GLU A CA 1
ATOM 2230 C C . GLU A 1 284 ? -2.292 4.712 17.832 1.00 82.69 284 GLU A C 1
ATOM 2232 O O . GLU A 1 284 ? -1.300 5.189 17.285 1.00 82.69 284 GLU A O 1
ATOM 2237 N N . ILE A 1 285 ? -3.033 3.755 17.251 1.00 82.12 285 ILE A N 1
ATOM 2238 C CA . ILE A 1 285 ? -2.788 3.265 15.880 1.00 82.12 285 ILE A CA 1
ATOM 2239 C C . ILE A 1 285 ? -2.835 4.432 14.901 1.00 82.12 285 ILE A C 1
ATOM 2241 O O . ILE A 1 285 ? -1.905 4.600 14.118 1.00 82.12 285 ILE A O 1
ATOM 2245 N N . ARG A 1 286 ? -3.875 5.274 14.959 1.00 80.88 286 ARG A N 1
ATOM 2246 C CA . ARG A 1 286 ? -3.998 6.442 14.069 1.00 80.88 286 ARG A CA 1
ATOM 2247 C C . ARG A 1 286 ? -2.780 7.349 14.163 1.00 80.88 286 ARG A C 1
ATOM 2249 O O . ARG A 1 286 ? -2.198 7.711 13.143 1.00 80.88 286 ARG A O 1
ATOM 2256 N N . LYS A 1 287 ? -2.375 7.680 15.392 1.00 83.12 287 LYS A N 1
ATOM 2257 C CA . LYS A 1 287 ? -1.211 8.531 15.656 1.00 83.12 287 LYS A CA 1
ATOM 2258 C C . LYS A 1 287 ? 0.085 7.873 15.209 1.00 83.12 287 LYS A C 1
ATOM 2260 O O . LYS A 1 287 ? 0.894 8.543 14.590 1.00 83.12 287 LYS A O 1
ATOM 2265 N N . LYS A 1 288 ? 0.295 6.586 15.490 1.00 78.44 288 LYS A N 1
ATOM 2266 C CA . LYS A 1 288 ? 1.527 5.869 15.139 1.00 78.44 288 LYS A CA 1
ATOM 2267 C C . LYS A 1 288 ? 1.648 5.619 13.652 1.00 78.44 288 LYS A C 1
ATOM 2269 O O . LYS A 1 288 ? 2.713 5.870 13.114 1.00 78.44 288 LYS A O 1
ATOM 2274 N N . VAL A 1 289 ? 0.588 5.180 12.980 1.00 76.00 289 VAL A N 1
ATOM 2275 C CA . VAL A 1 289 ? 0.612 5.028 11.522 1.00 76.00 289 VAL A CA 1
ATOM 2276 C C . VAL A 1 289 ? 0.811 6.400 10.877 1.00 76.00 289 VAL A C 1
ATOM 2278 O O . VAL A 1 289 ? 1.667 6.514 10.017 1.00 76.00 289 VAL A O 1
ATOM 2281 N N . GLY A 1 290 ? 0.126 7.450 11.347 1.00 73.12 290 GLY A N 1
ATOM 2282 C CA . GLY A 1 290 ? 0.318 8.814 10.837 1.00 73.12 290 GLY A CA 1
ATOM 2283 C C . GLY A 1 290 ? 1.675 9.462 11.172 1.00 73.12 290 GLY A C 1
ATOM 2284 O O . GLY A 1 290 ? 2.171 10.270 10.399 1.00 73.12 290 GLY A O 1
ATOM 2285 N N . ALA A 1 291 ? 2.304 9.131 12.303 1.00 69.62 291 ALA A N 1
ATOM 2286 C CA . ALA A 1 291 ? 3.615 9.668 12.690 1.00 69.62 291 ALA A CA 1
ATOM 2287 C C . ALA A 1 291 ? 4.775 8.848 12.103 1.00 69.62 291 ALA A C 1
ATOM 2289 O O . ALA A 1 291 ? 5.790 9.398 11.678 1.00 69.62 291 ALA A O 1
ATOM 2290 N N . SER A 1 292 ? 4.613 7.525 12.016 1.00 58.84 292 SER A N 1
ATOM 2291 C CA . SER A 1 292 ? 5.536 6.638 11.303 1.00 58.84 292 SER A CA 1
ATOM 2292 C C . SER A 1 292 ? 5.579 6.954 9.813 1.00 58.84 292 SER A C 1
ATOM 2294 O O . SER A 1 292 ? 6.509 6.520 9.146 1.00 58.84 292 SER A O 1
ATOM 2296 N N . THR A 1 293 ? 4.594 7.674 9.283 1.00 54.19 293 THR A N 1
ATOM 2297 C CA . THR A 1 293 ? 4.631 8.164 7.912 1.00 54.19 293 THR A CA 1
ATOM 2298 C C . THR A 1 293 ? 5.218 9.561 7.753 1.00 54.19 293 THR A C 1
ATOM 2300 O O . THR A 1 293 ? 5.590 9.929 6.650 1.00 54.19 293 THR A O 1
ATOM 2303 N N . SER A 1 294 ? 5.342 10.347 8.826 1.00 52.09 294 SER A N 1
ATOM 2304 C CA . SER A 1 294 ? 6.089 11.612 8.766 1.00 52.09 294 SER A CA 1
ATOM 2305 C C . SER A 1 294 ? 7.604 11.408 8.882 1.00 52.09 294 SER A C 1
ATOM 2307 O O . SER A 1 294 ? 8.366 12.223 8.372 1.00 52.09 294 SER A O 1
ATOM 2309 N N . SER A 1 295 ? 8.028 10.312 9.525 1.00 54.03 295 SER A N 1
ATOM 2310 C CA . SER A 1 295 ? 9.430 9.888 9.636 1.00 54.03 295 SER A CA 1
ATOM 2311 C C . SER A 1 295 ? 9.512 8.357 9.692 1.00 54.03 295 SER A C 1
ATOM 2313 O O . SER A 1 295 ? 9.700 7.794 10.778 1.00 54.03 295 SER A O 1
ATOM 2315 N N . PRO A 1 296 ? 9.320 7.651 8.563 1.00 58.12 296 PRO A N 1
ATOM 2316 C CA . PRO A 1 296 ? 9.530 6.210 8.516 1.00 58.12 296 PRO A CA 1
ATOM 2317 C C . PRO A 1 296 ? 10.931 5.840 9.020 1.00 58.12 296 PRO A C 1
ATOM 2319 O O . PRO A 1 296 ? 11.881 6.598 8.800 1.00 58.12 296 PRO A O 1
ATOM 2322 N N . PRO A 1 297 ? 11.100 4.668 9.664 1.00 58.22 297 PRO A N 1
ATOM 2323 C CA . PRO A 1 297 ? 12.427 4.114 9.894 1.00 58.22 297 PRO A CA 1
ATOM 2324 C C . PRO A 1 297 ? 13.228 4.135 8.590 1.00 58.22 297 PRO A C 1
ATOM 2326 O O . PRO A 1 297 ? 12.661 3.890 7.523 1.00 58.22 297 PRO A O 1
ATOM 2329 N N . GLU A 1 298 ? 14.526 4.423 8.673 1.00 57.16 298 GLU A N 1
ATOM 2330 C CA . GLU A 1 298 ? 15.403 4.561 7.508 1.00 57.16 298 GLU A CA 1
ATOM 2331 C C . GLU A 1 298 ? 15.215 3.377 6.535 1.00 57.16 298 GLU A C 1
ATOM 2333 O O . GLU A 1 298 ? 15.376 2.210 6.903 1.00 57.16 298 GLU A O 1
ATOM 2338 N N . GLY A 1 299 ? 14.783 3.669 5.302 1.00 60.47 299 GLY A N 1
ATOM 2339 C CA . GLY A 1 299 ? 14.464 2.653 4.289 1.00 60.47 299 GLY A CA 1
ATOM 2340 C C . GLY A 1 299 ? 13.019 2.123 4.264 1.00 60.47 299 GLY A C 1
ATOM 2341 O O . GLY A 1 299 ? 12.743 1.199 3.496 1.00 60.47 299 GLY A O 1
ATOM 2342 N N . MET A 1 300 ? 12.084 2.683 5.038 1.00 71.19 300 MET A N 1
ATOM 2343 C CA . MET A 1 300 ? 10.632 2.521 4.835 1.00 71.19 300 MET A CA 1
ATOM 2344 C C . MET A 1 300 ? 10.047 3.721 4.065 1.00 71.19 300 MET A C 1
ATOM 2346 O O . MET A 1 300 ? 10.764 4.663 3.732 1.00 71.19 300 MET A O 1
ATOM 2350 N N . GLY A 1 301 ? 8.759 3.663 3.710 1.00 85.06 301 GLY A N 1
ATOM 2351 C CA . GLY A 1 301 ? 8.077 4.759 3.010 1.00 85.06 301 GLY A CA 1
ATOM 2352 C C . GLY A 1 301 ? 8.594 4.995 1.585 1.00 85.06 301 GLY A C 1
ATOM 2353 O O . GLY A 1 301 ? 8.915 4.048 0.859 1.00 85.06 301 GLY A O 1
ATOM 2354 N N . LYS A 1 302 ? 8.677 6.262 1.176 1.00 91.12 302 LYS A N 1
ATOM 2355 C CA . LYS A 1 302 ? 9.164 6.708 -0.134 1.00 91.12 302 LYS A CA 1
ATOM 2356 C C . LYS A 1 302 ? 10.568 6.205 -0.416 1.00 91.12 302 LYS A C 1
ATOM 2358 O O . LYS A 1 302 ? 10.773 5.556 -1.436 1.00 91.12 302 LYS A O 1
ATOM 2363 N N . GLN A 1 303 ? 11.521 6.474 0.479 1.00 90.19 303 GLN A N 1
ATOM 2364 C CA . GLN A 1 303 ? 12.935 6.171 0.242 1.00 90.19 303 GLN A CA 1
ATOM 2365 C C . GLN A 1 303 ? 13.152 4.668 0.022 1.00 90.19 303 GLN A C 1
ATOM 2367 O O . GLN A 1 303 ? 13.895 4.274 -0.878 1.00 90.19 303 GLN A O 1
ATOM 2372 N N . GLY A 1 304 ? 12.463 3.825 0.799 1.00 88.25 304 GLY A N 1
ATOM 2373 C CA . GLY A 1 304 ? 12.485 2.374 0.615 1.00 88.25 304 GLY A CA 1
ATOM 2374 C C . GLY A 1 304 ? 11.961 1.944 -0.754 1.00 88.25 304 GLY A C 1
ATOM 2375 O O . GLY A 1 304 ? 12.629 1.202 -1.479 1.00 88.25 304 GLY A O 1
ATOM 2376 N N . ILE A 1 305 ? 10.783 2.442 -1.140 1.00 92.06 305 ILE A N 1
ATOM 2377 C CA . ILE A 1 305 ? 10.138 2.068 -2.405 1.00 92.06 305 ILE A CA 1
ATOM 2378 C C . ILE A 1 305 ? 10.914 2.616 -3.612 1.00 92.06 305 ILE A C 1
ATOM 2380 O O . ILE A 1 305 ? 11.073 1.916 -4.614 1.00 92.06 305 ILE A O 1
ATOM 2384 N N . GLU A 1 306 ? 11.436 3.836 -3.536 1.00 93.19 306 GLU A N 1
ATOM 2385 C CA . GLU A 1 306 ? 12.297 4.431 -4.559 1.00 93.19 306 GLU A CA 1
ATOM 2386 C C . GLU A 1 306 ? 13.628 3.690 -4.684 1.00 93.19 306 GLU A C 1
ATOM 2388 O O . GLU A 1 306 ? 14.069 3.412 -5.801 1.00 93.19 306 GLU A O 1
ATOM 2393 N N . GLY A 1 307 ? 14.225 3.289 -3.558 1.00 88.69 307 GLY A N 1
ATOM 2394 C CA . GLY A 1 307 ? 15.414 2.442 -3.527 1.00 88.69 307 GLY A CA 1
ATOM 2395 C C . GLY A 1 307 ? 15.184 1.100 -4.224 1.00 88.69 307 GLY A C 1
ATOM 2396 O O . GLY A 1 307 ? 15.975 0.711 -5.086 1.00 88.69 307 GLY A O 1
ATOM 2397 N N . LEU A 1 308 ? 14.062 0.430 -3.931 1.00 88.44 308 LEU A N 1
ATOM 2398 C CA . LEU A 1 308 ? 13.654 -0.800 -4.618 1.00 88.44 308 LEU A CA 1
ATOM 2399 C C . LEU A 1 308 ? 13.425 -0.567 -6.115 1.00 88.44 308 LEU A C 1
ATOM 2401 O O . LEU A 1 308 ? 13.902 -1.349 -6.936 1.00 88.44 308 LEU A O 1
ATOM 2405 N N . SER A 1 309 ? 12.722 0.512 -6.471 1.00 91.62 309 SER A N 1
ATOM 2406 C CA . SER A 1 309 ? 12.431 0.882 -7.861 1.00 91.62 309 SER A CA 1
ATOM 2407 C C . SER A 1 309 ? 13.720 1.084 -8.656 1.00 91.62 309 SER A C 1
ATOM 2409 O O . SER A 1 309 ? 13.890 0.499 -9.726 1.00 91.62 309 SER A O 1
ATOM 2411 N N . LYS A 1 310 ? 14.666 1.847 -8.095 1.00 90.94 310 LYS A N 1
ATOM 2412 C CA . LYS A 1 310 ? 15.984 2.082 -8.685 1.00 90.94 310 LYS A CA 1
ATOM 2413 C C . LYS A 1 310 ? 16.750 0.777 -8.862 1.00 90.94 310 LYS A C 1
ATOM 2415 O O . LYS A 1 310 ? 17.202 0.494 -9.965 1.00 90.94 310 LYS A O 1
ATOM 2420 N N . TRP A 1 311 ? 16.870 -0.019 -7.799 1.00 87.31 311 TRP A N 1
ATOM 2421 C CA . TRP A 1 311 ? 17.614 -1.277 -7.836 1.00 87.31 311 TRP A CA 1
ATOM 2422 C C . TRP A 1 311 ? 17.051 -2.245 -8.884 1.00 87.31 311 TRP A C 1
ATOM 2424 O O . TRP A 1 311 ? 17.803 -2.774 -9.700 1.00 87.31 311 TRP A O 1
ATOM 2434 N N . LEU A 1 312 ? 15.727 -2.430 -8.917 1.00 86.69 312 LEU A N 1
ATOM 2435 C CA . LEU A 1 312 ? 15.060 -3.282 -9.903 1.00 86.69 312 LEU A CA 1
ATOM 2436 C C . LEU A 1 312 ? 15.295 -2.788 -11.333 1.00 86.69 312 LEU A C 1
ATOM 2438 O O . LEU A 1 312 ? 15.568 -3.593 -12.221 1.00 86.69 312 LEU A O 1
ATOM 2442 N N . ARG A 1 313 ? 15.181 -1.477 -11.567 1.00 89.31 313 ARG A N 1
ATOM 2443 C CA . ARG A 1 313 ? 15.394 -0.879 -12.887 1.00 89.31 313 ARG A CA 1
ATOM 2444 C C . ARG A 1 313 ? 16.826 -1.093 -13.364 1.00 89.31 313 ARG A C 1
ATOM 2446 O O . ARG A 1 313 ? 17.025 -1.555 -14.484 1.00 89.31 313 ARG A O 1
ATOM 2453 N N . ASP A 1 314 ? 17.797 -0.792 -12.507 1.00 84.81 314 ASP A N 1
ATOM 2454 C CA . ASP A 1 314 ? 19.218 -0.935 -12.817 1.00 84.81 314 ASP A CA 1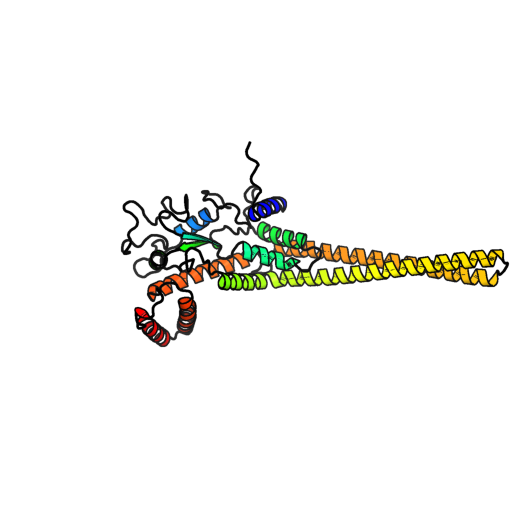
ATOM 2455 C C . ASP A 1 314 ? 19.549 -2.414 -13.107 1.00 84.81 314 ASP A C 1
ATOM 2457 O O . ASP A 1 314 ? 20.213 -2.712 -14.097 1.00 84.81 314 ASP A O 1
ATOM 2461 N N . ALA A 1 315 ? 18.985 -3.355 -12.337 1.00 80.94 315 ALA A N 1
ATOM 2462 C CA . ALA A 1 315 ? 19.140 -4.792 -12.574 1.00 80.94 315 ALA A CA 1
ATOM 2463 C C . ALA A 1 315 ? 18.517 -5.267 -13.902 1.00 80.94 315 ALA A C 1
ATOM 2465 O O . ALA A 1 315 ? 19.072 -6.146 -14.562 1.00 80.94 315 ALA A O 1
ATOM 2466 N N . ILE A 1 316 ? 17.373 -4.707 -14.314 1.00 86.00 316 ILE A N 1
ATOM 2467 C CA . ILE A 1 316 ? 16.744 -5.021 -15.610 1.00 86.00 316 ILE A CA 1
ATOM 2468 C C . ILE A 1 316 ? 17.617 -4.525 -16.769 1.00 86.00 316 ILE A C 1
ATOM 2470 O O . ILE A 1 316 ? 17.801 -5.255 -17.744 1.00 86.00 316 ILE A O 1
ATOM 2474 N N . ILE A 1 317 ? 18.165 -3.311 -16.659 1.00 84.75 317 ILE A N 1
ATOM 2475 C CA . ILE A 1 317 ? 19.069 -2.735 -17.665 1.00 84.75 317 ILE A CA 1
ATOM 2476 C C . ILE A 1 317 ? 20.353 -3.565 -17.759 1.00 84.75 317 ILE A C 1
ATOM 2478 O O . ILE A 1 317 ? 20.741 -3.972 -18.851 1.00 84.75 317 ILE A O 1
ATOM 2482 N N . GLU A 1 318 ? 20.973 -3.884 -16.620 1.00 81.94 318 GLU A N 1
ATOM 2483 C CA . GLU A 1 318 ? 22.171 -4.729 -16.551 1.00 81.94 318 GLU A CA 1
ATOM 2484 C C . GLU A 1 318 ? 21.927 -6.102 -17.196 1.00 81.94 318 GLU A C 1
ATOM 2486 O O . GLU A 1 318 ? 22.743 -6.579 -17.986 1.00 81.94 318 GLU A O 1
ATOM 2491 N N . ALA A 1 319 ? 20.777 -6.724 -16.916 1.00 80.94 319 ALA A N 1
ATOM 2492 C CA . ALA A 1 319 ? 20.407 -7.997 -17.521 1.00 80.94 319 ALA A CA 1
ATOM 2493 C C . ALA A 1 319 ? 20.256 -7.892 -19.045 1.00 80.94 319 ALA A C 1
ATOM 2495 O O . ALA A 1 319 ? 20.703 -8.791 -19.752 1.00 80.94 319 ALA A O 1
ATOM 2496 N N . GLY A 1 320 ? 19.654 -6.815 -19.556 1.00 83.25 320 GLY A N 1
ATOM 2497 C CA . GLY A 1 320 ? 19.508 -6.590 -20.994 1.00 83.25 320 GLY A CA 1
ATOM 2498 C C . GLY A 1 320 ? 20.841 -6.355 -21.715 1.00 83.25 320 GLY A C 1
ATOM 2499 O O . GLY A 1 320 ? 21.061 -6.923 -22.787 1.00 83.25 320 GLY A O 1
ATOM 2500 N N . LEU A 1 321 ? 21.753 -5.591 -21.102 1.00 82.44 321 LEU A N 1
ATOM 2501 C CA . LEU A 1 321 ? 23.121 -5.395 -21.594 1.00 82.44 321 LEU A CA 1
ATOM 2502 C C . LEU A 1 321 ? 23.869 -6.722 -21.680 1.00 82.44 321 LEU A C 1
ATOM 2504 O O . LEU A 1 321 ? 24.419 -7.053 -22.729 1.00 82.44 321 LEU A O 1
ATOM 2508 N N . LEU A 1 322 ? 23.806 -7.516 -20.610 1.00 77.75 322 LEU A N 1
ATOM 2509 C CA . LEU A 1 322 ? 24.422 -8.833 -20.590 1.00 77.75 322 LEU A CA 1
ATOM 2510 C C . LEU A 1 322 ? 23.783 -9.745 -21.647 1.00 77.75 322 LEU A C 1
ATOM 2512 O O . LEU A 1 322 ? 24.496 -10.331 -22.445 1.00 77.75 322 LEU A O 1
ATOM 2516 N N . MET A 1 323 ? 22.452 -9.821 -21.749 1.00 80.00 323 MET A N 1
ATOM 2517 C CA . MET A 1 323 ? 21.779 -10.609 -22.798 1.00 80.00 323 MET A CA 1
ATOM 2518 C C . MET A 1 323 ? 22.295 -10.273 -24.198 1.00 80.00 323 MET A C 1
ATOM 2520 O O . MET A 1 323 ? 22.565 -11.186 -24.978 1.00 80.00 323 MET A O 1
ATOM 2524 N N . LYS A 1 324 ? 22.461 -8.984 -24.503 1.00 80.38 324 LYS A N 1
ATOM 2525 C CA . LYS A 1 324 ? 22.994 -8.529 -25.786 1.00 80.38 324 LYS A CA 1
ATOM 2526 C C . LYS A 1 324 ? 24.445 -8.966 -25.992 1.00 80.38 324 LYS A C 1
ATOM 2528 O O . LYS A 1 324 ? 24.742 -9.524 -27.045 1.00 80.38 324 LYS A O 1
ATOM 2533 N N . GLU A 1 325 ? 25.313 -8.766 -24.998 1.00 78.31 325 GLU A N 1
ATOM 2534 C CA . GLU A 1 325 ? 26.720 -9.204 -25.024 1.00 78.31 325 GLU A CA 1
ATOM 2535 C C . GLU A 1 325 ? 26.836 -10.708 -25.308 1.00 78.31 325 GLU A C 1
ATOM 2537 O O . GLU A 1 325 ? 27.665 -11.147 -26.103 1.00 78.31 325 GLU A O 1
ATOM 2542 N N . LEU A 1 326 ? 25.950 -11.505 -24.708 1.00 75.31 326 LEU A N 1
ATOM 2543 C CA . LEU A 1 326 ? 25.949 -12.957 -24.860 1.00 75.31 326 LEU A CA 1
ATOM 2544 C C . LEU A 1 326 ? 25.188 -13.450 -26.106 1.00 75.31 326 LEU A C 1
ATOM 2546 O O . LEU A 1 326 ? 25.149 -14.656 -26.350 1.00 75.31 326 LEU A O 1
ATOM 2550 N N . GLY A 1 327 ? 24.569 -12.558 -26.888 1.00 77.00 327 GLY A N 1
ATOM 2551 C CA . GLY A 1 327 ? 23.748 -12.931 -28.045 1.00 77.00 327 GLY A CA 1
ATOM 2552 C C . GLY A 1 327 ? 22.469 -13.700 -27.682 1.00 77.00 327 GLY A C 1
ATOM 2553 O O . GLY A 1 327 ? 21.962 -14.473 -28.499 1.00 77.00 327 GLY A O 1
ATOM 2554 N N . LEU A 1 328 ? 21.970 -13.528 -26.455 1.00 76.19 328 LEU A N 1
ATOM 2555 C CA . LEU A 1 328 ? 20.754 -14.161 -25.947 1.00 76.19 328 LEU A CA 1
ATOM 2556 C C . LEU A 1 328 ? 19.513 -13.391 -26.396 1.00 76.19 328 LEU A C 1
ATOM 2558 O O . LEU A 1 328 ? 19.540 -12.180 -26.614 1.00 76.19 328 LEU A O 1
ATOM 2562 N N . ASP A 1 329 ? 18.394 -14.096 -26.519 1.00 66.81 329 ASP A N 1
ATOM 2563 C CA . ASP A 1 329 ? 17.176 -13.551 -27.111 1.00 66.81 329 ASP A CA 1
ATOM 2564 C C . ASP A 1 329 ? 16.149 -13.032 -26.107 1.00 66.81 329 ASP A C 1
ATOM 2566 O O . ASP A 1 329 ? 14.988 -12.794 -26.457 1.00 66.81 329 ASP A O 1
ATOM 2570 N N . SER A 1 330 ? 16.604 -12.759 -24.885 1.00 62.81 330 SER A N 1
ATOM 2571 C CA . SER A 1 330 ? 15.832 -12.183 -23.783 1.00 62.81 330 SER A CA 1
ATOM 2572 C C . SER A 1 330 ? 14.684 -13.054 -23.268 1.00 62.81 330 SER A C 1
ATOM 2574 O O . SER A 1 330 ? 13.710 -12.551 -22.702 1.00 62.81 330 SER A O 1
ATOM 2576 N N . SER A 1 331 ? 14.795 -14.375 -23.424 1.00 61.94 331 SER A N 1
ATOM 2577 C CA . SER A 1 331 ? 13.828 -15.313 -22.858 1.00 61.94 331 SER A CA 1
ATOM 2578 C C . SER A 1 331 ? 13.980 -15.441 -21.330 1.00 61.94 331 SER A C 1
ATOM 2580 O O . SER A 1 331 ? 15.028 -15.181 -20.741 1.00 61.94 331 SER A O 1
ATOM 2582 N N . VAL A 1 332 ? 12.922 -15.874 -20.634 1.00 52.69 332 VAL A N 1
ATOM 2583 C CA . VAL A 1 332 ? 12.970 -16.105 -19.172 1.00 52.69 332 VAL A CA 1
ATOM 2584 C C . VAL A 1 332 ? 13.949 -17.230 -18.797 1.00 52.69 332 VAL A C 1
ATOM 2586 O O . VAL A 1 332 ? 14.477 -17.232 -17.682 1.00 52.69 332 VAL A O 1
ATOM 2589 N N . ASP A 1 333 ? 14.221 -18.166 -19.707 1.00 57.22 333 ASP A N 1
ATOM 2590 C CA . ASP A 1 333 ? 15.214 -19.224 -19.492 1.00 57.22 333 ASP A CA 1
ATOM 2591 C C . ASP A 1 333 ? 16.645 -18.664 -19.479 1.00 57.22 333 ASP A C 1
ATOM 2593 O O . ASP A 1 333 ? 17.501 -19.159 -18.736 1.00 57.22 333 ASP A O 1
ATOM 2597 N N . ASP A 1 334 ? 16.873 -17.546 -20.172 1.00 64.12 334 ASP A N 1
ATOM 2598 C CA . ASP A 1 334 ? 18.135 -16.814 -20.118 1.00 64.12 334 ASP A CA 1
ATOM 2599 C C . ASP A 1 334 ? 18.355 -16.165 -18.750 1.00 64.12 334 ASP A C 1
ATOM 2601 O O . ASP A 1 334 ? 19.480 -16.146 -18.266 1.00 64.12 334 ASP A O 1
ATOM 2605 N N . LEU A 1 335 ? 17.306 -15.745 -18.031 1.00 59.81 335 LEU A N 1
ATOM 2606 C CA . LEU A 1 335 ? 17.451 -15.130 -16.698 1.00 59.81 335 LEU A CA 1
ATOM 2607 C C . LEU A 1 335 ? 18.041 -16.074 -15.639 1.00 59.81 335 LEU A C 1
ATOM 2609 O O . LEU A 1 335 ? 18.793 -15.624 -14.773 1.00 59.81 335 LEU A O 1
ATOM 2613 N N . ARG A 1 336 ? 17.751 -17.384 -15.690 1.00 66.06 336 ARG A N 1
ATOM 2614 C CA . ARG A 1 336 ? 18.415 -18.353 -14.791 1.00 66.06 336 ARG A CA 1
ATOM 2615 C C . ARG A 1 336 ? 19.900 -18.472 -15.106 1.00 66.06 336 ARG A C 1
ATOM 2617 O O . ARG A 1 336 ? 20.715 -18.449 -14.188 1.00 66.06 336 ARG A O 1
ATOM 2624 N N . ARG A 1 337 ? 20.236 -18.562 -16.393 1.00 69.75 337 ARG A N 1
ATOM 2625 C CA . ARG A 1 337 ? 21.622 -18.641 -16.874 1.00 69.75 337 ARG A CA 1
ATOM 2626 C C . ARG A 1 337 ? 22.392 -17.368 -16.518 1.00 69.75 337 ARG A C 1
ATOM 2628 O O . ARG A 1 337 ? 23.506 -17.453 -16.017 1.00 69.75 337 ARG A O 1
ATOM 2635 N N . LEU A 1 338 ? 21.758 -16.203 -16.647 1.00 68.50 338 LEU A N 1
ATOM 2636 C CA . LEU A 1 338 ? 22.306 -14.907 -16.243 1.00 68.50 338 LEU A CA 1
ATOM 2637 C C . LEU A 1 338 ? 22.546 -14.823 -14.736 1.00 68.50 338 LEU A C 1
ATOM 2639 O O . LEU A 1 338 ? 23.559 -14.275 -14.322 1.00 68.50 338 LEU A O 1
ATOM 2643 N N . LYS A 1 339 ? 21.673 -15.404 -13.901 1.00 74.75 339 LYS A N 1
ATOM 2644 C CA . LYS A 1 339 ? 21.899 -15.466 -12.448 1.00 74.75 339 LYS A CA 1
ATOM 2645 C C . LYS A 1 339 ? 23.154 -16.272 -12.099 1.00 74.75 339 LYS A C 1
ATOM 2647 O O . LYS A 1 339 ? 23.912 -15.874 -11.219 1.00 74.75 339 LYS A O 1
ATOM 2652 N N . GLU A 1 340 ? 23.373 -17.396 -12.776 1.00 78.12 340 GLU A N 1
ATOM 2653 C CA . GLU A 1 340 ? 24.578 -18.212 -12.588 1.00 78.12 340 GLU A CA 1
ATOM 2654 C C . GLU A 1 340 ? 25.834 -17.485 -13.078 1.00 78.12 340 GLU A C 1
ATOM 2656 O O . GLU A 1 340 ? 26.833 -17.460 -12.366 1.00 78.12 340 GLU A O 1
ATOM 2661 N N . LEU A 1 341 ? 25.769 -16.841 -14.245 1.00 76.12 341 LEU A N 1
ATOM 2662 C CA . LEU A 1 341 ? 26.868 -16.047 -14.797 1.00 76.12 341 LEU A CA 1
ATOM 2663 C C . LEU A 1 341 ? 27.207 -14.835 -13.919 1.00 76.12 341 LEU A C 1
ATOM 2665 O O . LEU A 1 341 ? 28.376 -14.584 -13.645 1.00 76.12 341 LEU A O 1
ATOM 2669 N N . ARG A 1 342 ? 26.199 -14.124 -13.403 1.00 74.56 342 ARG A N 1
ATOM 2670 C CA . ARG A 1 342 ? 26.388 -13.018 -12.456 1.00 74.56 342 ARG A CA 1
ATOM 2671 C C . ARG A 1 342 ? 27.092 -13.488 -11.189 1.00 74.56 342 ARG A C 1
ATOM 2673 O O . ARG A 1 342 ? 28.042 -12.846 -10.767 1.00 74.56 342 ARG A O 1
ATOM 2680 N N . LYS A 1 343 ? 26.681 -14.631 -10.628 1.00 81.25 343 LYS A N 1
ATOM 2681 C CA . LYS A 1 343 ? 27.335 -15.211 -9.449 1.00 81.25 343 LYS A CA 1
ATOM 2682 C C . LYS A 1 343 ? 28.816 -15.506 -9.714 1.00 81.25 343 LYS A C 1
ATOM 2684 O O . LYS A 1 343 ? 29.643 -15.170 -8.879 1.00 81.25 343 LYS A O 1
ATOM 2689 N N . LEU A 1 344 ? 29.150 -16.083 -10.871 1.00 77.62 344 LEU A N 1
ATOM 2690 C CA . LEU A 1 344 ? 30.546 -16.338 -11.257 1.00 77.62 344 LEU A CA 1
ATOM 2691 C C . LEU A 1 344 ? 31.345 -15.033 -11.402 1.00 77.62 344 LEU A C 1
ATOM 2693 O O . LEU A 1 344 ? 32.463 -14.939 -10.904 1.00 77.62 344 LEU A O 1
ATOM 2697 N N . LYS A 1 345 ? 30.742 -14.000 -12.007 1.00 73.69 345 LYS A N 1
ATOM 2698 C CA . LYS A 1 345 ? 31.343 -12.664 -12.140 1.00 73.69 345 LYS A CA 1
ATOM 2699 C C . LYS A 1 345 ? 31.577 -11.994 -10.779 1.00 73.69 345 LYS A C 1
ATOM 2701 O O . LYS A 1 345 ? 32.656 -11.464 -10.547 1.00 73.69 345 LYS A O 1
ATOM 2706 N N . GLU A 1 346 ? 30.604 -12.051 -9.870 1.00 78.38 346 GLU A N 1
ATOM 2707 C CA . GLU A 1 346 ? 30.705 -11.522 -8.497 1.00 78.38 346 GLU A CA 1
ATOM 2708 C C . GLU A 1 346 ? 31.751 -12.270 -7.657 1.00 78.38 346 GLU A C 1
ATOM 2710 O O . GLU A 1 346 ? 32.391 -11.678 -6.793 1.00 78.38 346 GLU A O 1
ATOM 2715 N N . GLN A 1 347 ? 31.958 -13.560 -7.928 1.00 88.06 347 GLN A N 1
ATOM 2716 C CA . GLN A 1 347 ? 32.995 -14.379 -7.295 1.00 88.06 347 GLN A CA 1
ATOM 2717 C C . GLN A 1 347 ? 34.400 -14.137 -7.873 1.00 88.06 347 GLN A C 1
ATOM 2719 O O . GLN A 1 347 ? 35.363 -14.705 -7.363 1.00 88.06 347 GLN A O 1
ATOM 2724 N N . GLY A 1 348 ? 34.532 -13.319 -8.923 1.00 86.38 348 GLY A N 1
ATOM 2725 C CA . GLY A 1 348 ? 35.801 -13.077 -9.613 1.00 86.38 348 GLY A CA 1
ATOM 2726 C C . GLY A 1 348 ? 36.297 -14.261 -10.452 1.00 86.38 348 GLY A C 1
ATOM 2727 O O . GLY A 1 348 ? 37.418 -14.219 -10.955 1.00 86.38 348 GLY A O 1
ATOM 2728 N N . ASP A 1 349 ? 35.480 -15.302 -10.640 1.00 89.12 349 ASP A N 1
ATOM 2729 C CA . ASP A 1 349 ? 35.839 -16.495 -11.412 1.00 89.12 349 ASP A CA 1
ATOM 2730 C C . ASP A 1 349 ? 35.606 -16.254 -12.912 1.00 89.12 349 ASP A C 1
ATOM 2732 O O . ASP A 1 349 ? 34.645 -16.725 -13.532 1.00 89.12 349 ASP A O 1
ATOM 2736 N N . LEU A 1 350 ? 36.486 -15.430 -13.487 1.00 76.06 350 LEU A N 1
ATOM 2737 C CA . LEU A 1 350 ? 36.420 -15.001 -14.883 1.00 76.06 350 LEU A CA 1
ATOM 2738 C C . LEU A 1 350 ? 36.544 -16.173 -15.862 1.00 76.06 350 LEU A C 1
ATOM 2740 O O . LEU A 1 350 ? 35.938 -16.114 -16.931 1.00 76.06 350 LEU A O 1
ATOM 2744 N N . GLU A 1 351 ? 37.275 -17.239 -15.521 1.00 81.94 351 GLU A N 1
ATOM 2745 C CA . GLU A 1 351 ? 37.398 -18.392 -16.417 1.00 81.94 351 GLU A CA 1
ATOM 2746 C C . GLU A 1 351 ? 36.187 -19.315 -16.379 1.00 81.94 351 GLU A C 1
ATOM 2748 O O . GLU A 1 351 ? 35.695 -19.702 -17.442 1.00 81.94 351 GLU A O 1
ATOM 2753 N N . ALA A 1 352 ? 35.611 -19.600 -15.207 1.00 84.38 352 ALA A N 1
ATOM 2754 C CA . ALA A 1 352 ? 34.341 -20.322 -15.170 1.00 84.38 352 ALA A CA 1
ATOM 2755 C C . ALA A 1 352 ? 33.225 -19.525 -15.861 1.00 84.38 352 ALA A C 1
ATOM 2757 O O . ALA A 1 352 ? 32.381 -20.112 -16.547 1.00 84.38 352 ALA A O 1
ATOM 2758 N N . PHE A 1 353 ? 33.236 -18.192 -15.731 1.00 79.44 353 PHE A N 1
ATOM 2759 C CA . PHE A 1 353 ? 32.329 -17.310 -16.464 1.00 79.44 353 PHE A CA 1
ATOM 2760 C C . PHE A 1 353 ? 32.490 -17.476 -17.982 1.00 79.44 353 PHE A C 1
ATOM 2762 O O . PHE A 1 353 ? 31.507 -17.782 -18.661 1.00 79.44 353 PHE A O 1
ATOM 2769 N N . LYS A 1 354 ? 33.714 -17.345 -18.514 1.00 77.31 354 LYS A N 1
ATOM 2770 C CA . LYS A 1 354 ? 33.998 -17.483 -19.954 1.00 77.31 354 LYS A CA 1
ATOM 2771 C C . LYS A 1 354 ? 33.668 -18.874 -20.488 1.00 77.31 354 LYS A C 1
ATOM 2773 O O . LYS A 1 354 ? 33.002 -18.977 -21.511 1.00 77.31 354 LYS A O 1
ATOM 2778 N N . GLN A 1 355 ? 34.054 -19.942 -19.790 1.00 84.31 355 GLN A N 1
ATOM 2779 C CA . GLN A 1 355 ? 33.754 -21.316 -20.212 1.00 84.31 355 GLN A CA 1
ATOM 2780 C C . GLN A 1 355 ? 32.249 -21.582 -20.259 1.00 84.31 355 GLN A C 1
ATOM 2782 O O . GLN A 1 355 ? 31.741 -22.225 -21.180 1.00 84.31 355 GLN A O 1
ATOM 2787 N N . LYS A 1 356 ? 31.510 -21.098 -19.257 1.00 82.88 356 LYS A N 1
ATOM 2788 C CA . LYS A 1 356 ? 30.058 -21.269 -19.212 1.00 82.88 356 LYS A CA 1
ATOM 2789 C C . LYS A 1 356 ? 29.364 -20.430 -20.276 1.00 82.88 356 LYS A C 1
ATOM 2791 O O . LYS A 1 356 ? 28.401 -20.902 -20.875 1.00 82.88 356 LYS A O 1
ATOM 2796 N N . LEU A 1 357 ? 29.882 -19.235 -20.546 1.00 76.88 357 LEU A N 1
ATOM 2797 C CA . LEU A 1 357 ? 29.437 -18.402 -21.652 1.00 76.88 357 LEU A CA 1
ATOM 2798 C C . LEU A 1 357 ? 29.677 -19.080 -23.009 1.00 76.88 357 LEU A C 1
ATOM 2800 O O . LEU A 1 357 ? 28.751 -19.188 -23.808 1.00 76.88 357 LEU A O 1
ATOM 2804 N N . GLN A 1 358 ? 30.875 -19.609 -23.242 1.00 79.25 358 GLN A N 1
ATOM 2805 C CA . GLN A 1 358 ? 31.221 -20.308 -24.476 1.00 79.25 358 GLN A CA 1
ATOM 2806 C C . GLN A 1 358 ? 30.292 -21.508 -24.719 1.00 79.25 358 GLN A C 1
ATOM 2808 O O . GLN A 1 358 ? 29.703 -21.627 -25.792 1.00 79.25 358 GLN A O 1
ATOM 2813 N N . LYS A 1 359 ? 30.031 -22.326 -23.689 1.00 82.62 359 LYS A N 1
ATOM 2814 C CA . LYS A 1 359 ? 29.064 -23.440 -23.772 1.00 82.62 359 LYS A CA 1
ATOM 2815 C C . LYS A 1 359 ? 27.645 -22.990 -24.132 1.00 82.62 359 LYS A C 1
ATOM 2817 O O . LYS A 1 359 ? 26.910 -23.738 -24.773 1.00 82.62 359 LYS A O 1
ATOM 2822 N N . LEU A 1 360 ? 27.231 -21.794 -23.708 1.00 72.12 360 LEU A N 1
ATOM 2823 C CA . LEU A 1 360 ? 25.927 -21.232 -24.073 1.00 72.12 360 LEU A CA 1
ATOM 2824 C C . LEU A 1 360 ? 25.889 -20.772 -25.534 1.00 72.12 360 LEU A C 1
ATOM 2826 O O . LEU A 1 360 ? 24.858 -20.925 -26.187 1.00 72.12 360 LEU A O 1
ATOM 2830 N N . GLN A 1 361 ? 27.000 -20.246 -26.049 1.00 67.88 361 GLN A N 1
ATOM 2831 C CA . GLN A 1 361 ? 27.128 -19.811 -27.441 1.00 67.88 361 GLN A CA 1
ATOM 2832 C C . GLN A 1 361 ? 27.222 -20.996 -28.417 1.00 67.88 361 GLN A C 1
ATOM 2834 O O . GLN A 1 361 ? 26.666 -20.929 -29.516 1.00 67.88 361 GLN A O 1
ATOM 2839 N N . GLU A 1 362 ? 27.844 -22.100 -27.995 1.00 74.94 362 GLU A N 1
ATOM 2840 C CA . GLU A 1 362 ? 27.998 -23.344 -28.764 1.00 74.94 362 GLU A CA 1
ATOM 2841 C C . GLU A 1 362 ? 26.705 -24.178 -28.871 1.00 74.94 362 GLU A C 1
ATOM 2843 O O . GLU A 1 362 ? 26.648 -25.135 -29.646 1.00 74.94 362 GLU A O 1
ATOM 2848 N N . LEU A 1 363 ? 25.631 -23.815 -28.153 1.00 65.44 363 LEU A N 1
ATOM 2849 C CA . LEU A 1 363 ? 24.340 -24.490 -28.294 1.00 65.44 363 LEU A CA 1
ATOM 2850 C C . LEU A 1 363 ? 23.816 -24.346 -29.742 1.00 65.44 363 LEU A C 1
ATOM 2852 O O . LEU A 1 363 ? 23.665 -23.213 -30.230 1.00 65.44 363 LEU A O 1
ATOM 2856 N N . PRO A 1 364 ? 23.500 -25.470 -30.427 1.00 54.69 364 PRO A N 1
ATOM 2857 C CA . PRO A 1 364 ? 23.062 -25.474 -31.817 1.00 54.69 364 PRO A CA 1
ATOM 2858 C C . PRO A 1 364 ? 21.915 -24.493 -32.046 1.00 54.69 364 PRO A C 1
ATOM 2860 O O . PRO A 1 364 ? 20.966 -24.458 -31.264 1.00 54.69 364 PRO A O 1
ATOM 2863 N N . ALA A 1 365 ? 21.944 -23.758 -33.160 1.00 54.66 365 ALA A N 1
ATOM 2864 C CA . ALA A 1 365 ? 20.892 -22.803 -33.523 1.00 54.66 365 ALA A CA 1
ATOM 2865 C C . ALA A 1 365 ? 19.473 -23.417 -33.510 1.00 54.66 365 ALA A C 1
ATOM 2867 O O . ALA A 1 365 ? 18.508 -22.709 -33.252 1.00 54.66 365 ALA A O 1
ATOM 2868 N N . LYS A 1 366 ? 19.352 -24.739 -33.714 1.00 46.62 366 LYS A N 1
ATOM 2869 C CA . LYS A 1 366 ? 18.092 -25.506 -33.664 1.00 46.62 366 LYS A CA 1
ATOM 2870 C C . LYS A 1 366 ? 17.540 -25.751 -32.247 1.00 46.62 366 LYS A C 1
ATOM 2872 O O . LYS A 1 366 ? 16.380 -26.118 -32.118 1.00 46.62 366 LYS A O 1
ATOM 2877 N N . LEU A 1 367 ? 18.357 -25.580 -31.204 1.00 44.28 367 LEU A N 1
ATOM 2878 C CA . LEU A 1 367 ? 17.963 -25.666 -29.788 1.00 44.28 367 LEU A CA 1
ATOM 2879 C C . LEU A 1 367 ? 17.802 -24.284 -29.138 1.00 44.28 367 LEU A C 1
ATOM 2881 O O . LEU A 1 367 ? 17.435 -24.194 -27.966 1.00 44.28 367 LEU A O 1
ATOM 2885 N N . ARG A 1 368 ? 18.076 -23.205 -29.880 1.00 47.62 368 ARG A N 1
ATOM 2886 C CA . ARG A 1 368 ? 17.743 -21.848 -29.445 1.00 47.62 368 ARG A CA 1
ATOM 2887 C C . ARG A 1 368 ? 16.225 -21.685 -29.611 1.00 47.62 368 ARG A C 1
ATOM 2889 O O . ARG A 1 368 ? 15.735 -21.944 -30.710 1.00 47.62 368 ARG A O 1
ATOM 2896 N N . PRO A 1 369 ? 15.469 -21.345 -28.553 1.00 41.22 369 PRO A N 1
ATOM 2897 C CA . PRO A 1 369 ? 14.026 -21.171 -28.670 1.00 41.22 369 PRO A CA 1
ATOM 2898 C C . PRO A 1 369 ? 13.719 -20.128 -29.758 1.00 41.22 369 PRO A C 1
ATOM 2900 O O . PRO A 1 369 ? 14.328 -19.061 -29.794 1.00 41.22 369 PRO A O 1
ATOM 2903 N N . THR A 1 370 ? 12.835 -20.476 -30.696 1.00 43.66 370 THR A N 1
ATOM 2904 C CA . THR A 1 370 ? 12.382 -19.575 -31.772 1.00 43.66 370 THR A CA 1
ATOM 2905 C C . THR A 1 370 ? 11.554 -18.422 -31.233 1.00 43.66 370 THR A C 1
ATOM 2907 O O . THR A 1 370 ? 10.627 -18.715 -30.437 1.00 43.66 370 THR A O 1
#

Foldseek 3Di:
DDDDDDADPQVVVQVVLVVLDQLDVVSPHQADLGQRDDADDAPDLSRLLNLQLVLQVPAADPDVPRGRHRLQWFDPPQPDQDDVPDTSDSPDCDSHGDCPPPFHKDKAFLLHSVLLLVLLQVLCVPFPCSVVSSSLLSSLLSLVSFYSSHNLRIHIAGQALSSLLRSLFFHQAPHPPGGPCPVSSVVSNVLSNVLCVVSSVLRVVLRVLLVVLLVLLVVLQVLLVVLQVLLVVLVVVLVVCVVVVVVVSNVVSVVSSVVSNVSSVVSNVSSVVSNVSSVVSVVVSSVCSNVCSVPPDPLHRRNVVSVSSNVSNVVRSVLSNVCNVLVHRNDPVVVVLVVVLVVCVVVVVVVVNVVSSVVVSPPDPVPRDD

Secondary structure (DSSP, 8-state):
-PPPPPPPHHHHHHHHHHTS-TTBGGGT--BB-S--B-S--TT-TTBHHHHHHHHHHH-B--STT-TTSBTTSPPTT-SS--STT--S-TTSSBTTTBSSSSS-EEEEESS-HHHHHHHHHHHTTTSTTHHHHHHHHHHHHHHTT-BTTSGGGEEEEESSHHHHHHHT---S-SBTTB---HHHHHHHHHHHHHHHHHHHHHHHHHHHHHHHHHHHHHHHHHHHHHHHHHHHHHHHHHHHHHTTT-HHHHHHHHHHHHHHHHHHHHHHHHHHHHHHHHHHHHHHHHHHHHHHTTSPSTTSHHHHHHHHHHHHHHHHHHHHHHHHHTT----HHHHHHHHHHHHHHHTT-HHHHHHHHHHHHTS-GGGS--

Radius of gyration: 32.22 Å; chains: 1; bounding box: 84×48×102 Å

Sequence (370 aa):
MAEPKKPSPSEKRHLDDLNIGKYHFSQGGKSCLNRHVSDYSLGNPCSHRWHARVVGLTLTKQEPGREGQNLFKWPADAPKQPPAGTSWDLDGANFTTSASIPYSFECHHVVPNHELSAAINAVGKESAMKAEIVALVRKGLMEEEYNLNEKINMLILPMSKGEAFALALPKHKKTPSQPSHFRYSSYVRKELDKMLKPLKKDVDKHEEEARKNEKDSKANTKEANRSEEEANRQQKMLQGNEEKGHLGRAAIHKEREAASRSQAQAQRDAATAQQKVAAAQRDEIRKKVGASTSSPPEGMGKQGIEGLSKWLRDAIIEAGLLMKELGLDSSVDDLRRLKELRKLKEQGDLEAFKQKLQKLQELPAKLRPT

pLDDT: mean 82.23, std 13.13, range [41.22, 96.62]

Organism: NCBI:txid2316726